Protein AF-A0A2G9XJ09-F1 (afdb_monomer_lite)

Radius of gyration: 32.29 Å; chains: 1; bounding box: 59×30×131 Å

pLDDT: mean 83.27, std 17.27, range [36.34, 98.88]

Foldseek 3Di:
DDDDDDDDDDDDDPPPPPPPWFFWWWAPWAWDDDQQKIKIWTATDTRDQKKAKKKWKQAPNDIDTPVLFDKDWQHGIHGGGGTGMIIGRQCVNPVVFGQGFMFMWMDIRNDTDDDDGRPPHRCRNVCSCLPLVNLLVVLVVCVVVVVLVVSLVSLVVSCVSDPPDLCVLVSLLSNLVSCVSVVVLVVSLVSLVCSCVVVVPHPCVLVSLLSNLVSCVSVVNPVVSLVSLVVSCVVVVPDPSVVVSCCVVPPD

Sequence (252 aa):
MGKGHIYLMTAVFLLTSATMLHAAEVKNVVATQVGNRGQFTYDLLGDEPEAEVEVTLTIQGREYKAVDLHLEGDVGKVRAGRGKVIWWNILQDFPRGLDAGVKWRVEAGGKEFKDAATGISPKDAIKGKTDKESVYAAAYETFKEGKYDKAQGEFQSFLNQFPNTEYSDNAQFWIGECYFLGKKYEKAILEYEKVVKNYPQGDKVSYALLKQGFSFLELGDKSSAKIILQQVIKDYPNTNQASIARVKLYGN

Structure (mmCIF, N/CA/C/O backbone):
data_AF-A0A2G9XJ09-F1
#
_entry.id   AF-A0A2G9XJ09-F1
#
loop_
_atom_site.group_PDB
_atom_site.id
_atom_site.type_symbol
_atom_site.label_atom_id
_atom_site.label_alt_id
_atom_site.label_comp_id
_atom_site.label_asym_id
_atom_site.label_entity_id
_atom_site.label_seq_id
_atom_site.pdbx_PDB_ins_code
_atom_site.Cartn_x
_atom_site.Cartn_y
_atom_site.Cartn_z
_atom_site.occupancy
_atom_site.B_iso_or_equiv
_atom_site.auth_seq_id
_atom_site.auth_comp_id
_atom_site.auth_asym_id
_atom_site.auth_atom_id
_atom_site.pdbx_PDB_model_num
ATOM 1 N N . MET A 1 1 ? 18.816 5.255 -106.037 1.00 42.34 1 MET A N 1
ATOM 2 C CA . MET A 1 1 ? 18.793 6.710 -105.751 1.00 42.34 1 MET A CA 1
ATOM 3 C C . MET A 1 1 ? 17.498 7.030 -105.028 1.00 42.34 1 MET A C 1
ATOM 5 O O . MET A 1 1 ? 16.467 6.504 -105.414 1.00 42.34 1 MET A O 1
ATOM 9 N N . GLY A 1 2 ? 17.603 7.728 -103.898 1.00 49.53 2 GLY A N 1
ATOM 10 C CA . GLY A 1 2 ? 16.649 7.644 -102.794 1.00 49.53 2 GLY A CA 1
ATOM 11 C C . GLY A 1 2 ? 15.375 8.478 -102.887 1.00 49.53 2 GLY A C 1
ATOM 12 O O . GLY A 1 2 ? 15.174 9.244 -103.824 1.00 49.53 2 GLY A O 1
ATOM 13 N N . LYS A 1 3 ? 14.570 8.336 -101.830 1.00 43.38 3 LYS A N 1
ATOM 14 C CA . LYS A 1 3 ? 14.018 9.419 -100.998 1.00 43.38 3 LYS A CA 1
ATOM 15 C C . LYS A 1 3 ? 13.246 8.782 -99.838 1.00 43.38 3 LYS A C 1
ATOM 17 O O . LYS A 1 3 ? 12.157 8.256 -100.024 1.00 43.38 3 LYS A O 1
ATOM 22 N N . GLY A 1 4 ? 13.849 8.800 -98.651 1.00 36.34 4 GLY A N 1
ATOM 23 C CA . GLY A 1 4 ? 13.141 8.552 -97.399 1.00 36.34 4 GLY A CA 1
ATOM 24 C C . GLY A 1 4 ? 12.415 9.827 -96.978 1.00 36.34 4 GLY A C 1
ATOM 25 O O . GLY A 1 4 ? 13.032 10.890 -96.911 1.00 36.34 4 GLY A O 1
ATOM 26 N N . HIS A 1 5 ? 11.114 9.733 -96.718 1.00 46.78 5 HIS A N 1
ATOM 27 C CA . HIS A 1 5 ? 10.373 10.768 -96.006 1.00 46.78 5 HIS A CA 1
ATOM 28 C C . HIS A 1 5 ? 10.425 10.469 -94.509 1.00 46.78 5 HIS A C 1
ATOM 30 O O . HIS A 1 5 ? 9.979 9.423 -94.045 1.00 46.78 5 HIS A O 1
ATOM 36 N N . ILE A 1 6 ? 11.035 11.400 -93.782 1.00 44.03 6 ILE A N 1
ATOM 37 C CA . ILE A 1 6 ? 11.206 11.396 -92.335 1.00 44.03 6 ILE A CA 1
ATOM 38 C C . ILE A 1 6 ? 9.877 11.837 -91.716 1.00 44.03 6 ILE A C 1
ATOM 40 O O . ILE A 1 6 ? 9.470 12.985 -91.884 1.00 44.03 6 ILE A O 1
ATOM 44 N N . TYR A 1 7 ? 9.205 10.934 -91.002 1.00 40.59 7 TYR A N 1
ATOM 45 C CA . TYR A 1 7 ? 8.150 11.300 -90.060 1.00 40.59 7 TYR A CA 1
ATOM 46 C C . TYR A 1 7 ? 8.811 11.732 -88.750 1.00 40.59 7 TYR A C 1
ATOM 48 O O . TYR A 1 7 ? 9.440 10.927 -88.065 1.00 40.59 7 TYR A O 1
ATOM 56 N N . LEU A 1 8 ? 8.685 13.013 -88.411 1.00 43.00 8 LEU A N 1
ATOM 57 C CA . LEU A 1 8 ? 9.094 13.545 -87.117 1.00 43.00 8 LEU A CA 1
ATOM 58 C C . LEU A 1 8 ? 7.975 13.244 -86.105 1.00 43.00 8 LEU A C 1
ATOM 60 O O . LEU A 1 8 ? 7.032 14.019 -85.971 1.00 43.00 8 LEU A O 1
ATOM 64 N N . MET A 1 9 ? 8.042 12.098 -85.422 1.00 39.94 9 MET A N 1
ATOM 65 C CA . MET A 1 9 ? 7.248 11.875 -84.210 1.00 39.94 9 MET A CA 1
ATOM 66 C C . MET A 1 9 ? 7.978 12.509 -83.028 1.00 39.94 9 MET A C 1
ATOM 68 O O . MET A 1 9 ? 9.006 12.013 -82.570 1.00 39.94 9 MET A O 1
ATOM 72 N N . THR A 1 10 ? 7.447 13.619 -82.531 1.00 47.56 10 THR A N 1
ATOM 73 C CA . THR A 1 10 ? 7.816 14.198 -81.240 1.00 47.56 10 THR A CA 1
ATOM 74 C C . THR A 1 10 ? 7.373 13.253 -80.123 1.00 47.56 10 THR A C 1
ATOM 76 O O . THR A 1 10 ? 6.203 13.202 -79.751 1.00 47.56 10 THR A O 1
ATOM 79 N N . ALA A 1 11 ? 8.316 12.481 -79.586 1.00 41.09 11 ALA A N 1
ATOM 80 C CA . ALA A 1 11 ? 8.116 11.713 -78.366 1.00 41.09 11 ALA A CA 1
ATOM 81 C C . ALA A 1 11 ? 8.132 12.667 -77.160 1.00 41.09 11 ALA A C 1
ATOM 83 O O . ALA A 1 11 ? 9.179 13.193 -76.781 1.00 41.09 11 ALA A O 1
ATOM 84 N N . VAL A 1 12 ? 6.965 12.904 -76.561 1.00 48.38 12 VAL A N 1
ATOM 85 C CA . VAL A 1 12 ? 6.853 13.555 -75.251 1.00 48.38 12 VAL A CA 1
ATOM 86 C C . VAL A 1 12 ? 7.259 12.526 -74.196 1.00 48.38 12 VAL A C 1
ATOM 88 O O . VAL A 1 12 ? 6.489 11.632 -73.856 1.00 48.38 12 VAL A O 1
ATOM 91 N N . PHE A 1 13 ? 8.490 12.628 -73.697 1.00 42.94 13 PHE A N 1
ATOM 92 C CA . PHE A 1 13 ? 8.936 11.880 -72.523 1.00 42.94 13 PHE A CA 1
ATOM 93 C C . PHE A 1 13 ? 8.347 12.533 -71.267 1.00 42.94 13 PHE A C 1
ATOM 95 O O . PHE A 1 13 ? 8.858 13.536 -70.772 1.00 42.94 13 PHE A O 1
ATOM 102 N N . LEU A 1 14 ? 7.265 11.961 -70.739 1.00 47.97 14 LEU A N 1
ATOM 103 C CA . LEU A 1 14 ? 6.847 12.193 -69.358 1.00 47.97 14 LEU A CA 1
ATOM 104 C C . LEU A 1 14 ? 7.850 11.477 -68.441 1.00 47.97 14 LEU A C 1
ATOM 106 O O . LEU A 1 14 ? 7.714 10.286 -68.171 1.00 47.97 14 LEU A O 1
ATOM 110 N N . LEU A 1 15 ? 8.882 12.194 -67.982 1.00 43.66 15 LEU A N 1
ATOM 111 C CA . LEU A 1 15 ? 9.676 11.757 -66.834 1.00 43.66 15 LEU A CA 1
ATOM 112 C C . LEU A 1 15 ? 8.797 11.863 -65.584 1.00 43.66 15 LEU A C 1
ATOM 114 O O . LEU A 1 15 ? 8.695 12.922 -64.969 1.00 43.66 15 LEU A O 1
ATOM 118 N N . THR A 1 16 ? 8.167 10.763 -65.184 1.00 48.75 16 THR A N 1
ATOM 119 C CA . THR A 1 16 ? 7.720 10.613 -63.800 1.00 48.75 16 THR A CA 1
ATOM 120 C C . THR A 1 16 ? 8.969 10.410 -62.951 1.00 48.75 16 THR A C 1
ATOM 122 O O . THR A 1 16 ? 9.540 9.319 -62.930 1.00 48.75 16 THR A O 1
ATOM 125 N N . SER A 1 17 ? 9.445 11.464 -62.291 1.00 49.62 17 SER A N 1
ATOM 126 C CA . SER A 1 17 ? 10.443 11.327 -61.234 1.00 49.62 17 SER A CA 1
ATOM 127 C C . SER A 1 17 ? 9.848 10.433 -60.148 1.00 49.62 17 SER A C 1
ATOM 129 O O . SER A 1 17 ? 8.916 10.846 -59.460 1.00 49.62 17 SER A O 1
ATOM 131 N N . ALA A 1 18 ? 10.344 9.204 -60.016 1.00 50.62 18 ALA A N 1
ATOM 132 C CA . ALA A 1 18 ? 10.052 8.384 -58.852 1.00 50.62 18 ALA A CA 1
ATOM 133 C C . ALA A 1 18 ? 10.654 9.105 -57.640 1.00 50.62 18 ALA A C 1
ATOM 135 O O . ALA A 1 18 ? 11.874 9.138 -57.475 1.00 50.62 18 ALA A O 1
ATOM 136 N N . THR A 1 19 ? 9.815 9.762 -56.843 1.00 56.78 19 THR A N 1
ATOM 137 C CA . THR A 1 19 ? 10.229 10.332 -55.563 1.00 56.78 19 THR A CA 1
ATOM 138 C C . THR A 1 19 ? 10.698 9.170 -54.699 1.00 56.78 19 THR A C 1
ATOM 140 O O . THR A 1 19 ? 9.912 8.287 -54.359 1.00 56.78 19 THR A O 1
ATOM 143 N N . MET A 1 20 ? 11.998 9.118 -54.412 1.00 57.97 20 MET A N 1
ATOM 144 C CA . MET A 1 20 ? 12.559 8.110 -53.522 1.00 57.97 20 MET A CA 1
ATOM 145 C C . MET A 1 20 ? 12.014 8.394 -52.117 1.00 57.97 20 MET A C 1
ATOM 147 O O . MET A 1 20 ? 12.259 9.467 -51.572 1.00 57.97 20 MET A O 1
ATOM 151 N N . LEU A 1 21 ? 11.212 7.473 -51.580 1.00 62.25 21 LEU A N 1
ATOM 152 C CA . LEU A 1 21 ? 10.651 7.573 -50.234 1.00 62.25 21 LEU A CA 1
ATOM 153 C C . LEU A 1 21 ? 11.784 7.307 -49.232 1.00 62.25 21 LEU A C 1
ATOM 155 O O . LEU A 1 21 ? 12.440 6.266 -49.320 1.00 62.25 21 LEU A O 1
ATOM 159 N N . HIS A 1 22 ? 12.062 8.237 -48.317 1.00 67.81 22 HIS A N 1
ATOM 160 C CA . HIS A 1 22 ? 13.078 8.006 -47.291 1.00 67.81 22 HIS A CA 1
ATOM 161 C C . HIS A 1 22 ? 12.512 7.106 -46.189 1.00 67.81 22 HIS A C 1
ATOM 163 O O . HIS A 1 22 ? 11.497 7.442 -45.572 1.00 67.81 22 HIS A O 1
ATOM 169 N N . ALA A 1 23 ? 13.200 5.992 -45.922 1.00 72.44 23 ALA A N 1
ATOM 170 C CA . ALA A 1 23 ? 12.889 5.100 -44.808 1.00 72.44 23 ALA A CA 1
ATOM 171 C C . ALA A 1 23 ? 12.889 5.867 -43.479 1.00 72.44 23 ALA A C 1
ATOM 173 O O . ALA A 1 23 ? 13.716 6.763 -43.274 1.00 72.44 23 ALA A O 1
ATOM 174 N N . ALA A 1 24 ? 11.962 5.519 -42.583 1.00 79.75 24 ALA A N 1
ATOM 175 C CA . ALA A 1 24 ? 11.869 6.191 -41.296 1.00 79.75 24 ALA A CA 1
ATOM 176 C C . ALA A 1 24 ? 13.087 5.894 -40.413 1.00 79.75 24 ALA A C 1
ATOM 178 O O . ALA A 1 24 ? 13.519 4.752 -40.272 1.00 79.75 24 ALA A O 1
ATOM 179 N N . GLU A 1 25 ? 13.621 6.945 -39.801 1.00 82.06 25 GLU A N 1
ATOM 180 C CA . GLU A 1 25 ? 14.805 6.909 -38.954 1.00 82.06 25 GLU A CA 1
ATOM 181 C C . GLU A 1 25 ? 14.448 7.271 -37.516 1.00 82.06 25 GLU A C 1
ATOM 183 O O . GLU A 1 25 ? 13.661 8.189 -37.263 1.00 82.06 25 GLU A O 1
ATOM 188 N N . VAL A 1 26 ? 15.101 6.603 -36.572 1.00 81.62 26 VAL A N 1
ATOM 189 C CA . VAL A 1 26 ? 15.010 6.922 -35.147 1.00 81.62 26 VAL A CA 1
ATOM 190 C C . VAL A 1 26 ? 15.929 8.103 -34.819 1.00 81.62 26 VAL A C 1
ATOM 192 O O . VAL A 1 26 ? 17.117 8.090 -35.148 1.00 81.62 26 VAL A O 1
ATOM 195 N N . LYS A 1 27 ? 15.388 9.133 -34.159 1.00 82.56 27 LYS A N 1
ATOM 196 C CA . LYS A 1 27 ? 16.106 10.341 -33.708 1.00 82.56 27 LYS A CA 1
ATOM 197 C C . LYS A 1 27 ? 15.695 10.738 -32.292 1.00 82.56 27 LYS A C 1
ATOM 199 O O . LYS A 1 27 ? 14.713 10.230 -31.763 1.00 82.56 27 LYS A O 1
ATOM 204 N N . ASN A 1 28 ? 16.444 11.669 -31.694 1.00 80.06 28 ASN A N 1
ATOM 205 C CA . ASN A 1 28 ? 16.137 12.287 -30.392 1.00 80.06 28 ASN A CA 1
ATOM 206 C C . ASN A 1 28 ? 15.838 11.265 -29.289 1.00 80.06 28 ASN A C 1
ATOM 208 O O . ASN A 1 28 ? 14.882 11.390 -28.528 1.00 80.06 28 ASN A O 1
ATOM 212 N N . VAL A 1 29 ? 16.666 10.230 -29.248 1.00 76.44 29 VAL A N 1
ATOM 213 C CA . VAL A 1 29 ? 16.517 9.125 -28.318 1.00 76.44 29 VAL A CA 1
ATOM 214 C C . VAL A 1 29 ? 16.899 9.568 -26.912 1.00 76.44 29 VAL A C 1
ATOM 216 O O . VAL A 1 29 ? 18.007 10.051 -26.679 1.00 76.44 29 VAL A O 1
ATOM 219 N N . VAL A 1 30 ? 15.993 9.345 -25.967 1.00 77.56 30 VAL A N 1
ATOM 220 C CA . VAL A 1 30 ? 16.232 9.544 -24.540 1.00 77.56 30 VAL A CA 1
ATOM 221 C C . VAL A 1 30 ? 15.741 8.314 -23.800 1.00 77.56 30 VAL A C 1
ATOM 223 O O . VAL A 1 30 ? 14.646 7.820 -24.050 1.00 77.56 30 VAL A O 1
ATOM 226 N N . ALA A 1 31 ? 16.548 7.830 -22.869 1.00 77.00 31 ALA A N 1
ATOM 227 C CA . ALA A 1 31 ? 16.157 6.775 -21.957 1.00 77.00 31 ALA A CA 1
ATOM 228 C C . ALA A 1 31 ? 16.215 7.320 -20.533 1.00 77.00 31 ALA A C 1
ATOM 230 O O . ALA A 1 31 ? 17.184 7.973 -20.147 1.00 77.00 31 ALA A O 1
ATOM 231 N N . THR A 1 32 ? 15.165 7.069 -19.768 1.00 74.50 32 THR A N 1
ATOM 232 C CA . THR A 1 32 ? 15.060 7.447 -18.364 1.00 74.50 32 THR A CA 1
ATOM 233 C C . THR A 1 32 ? 14.506 6.280 -17.574 1.00 74.50 32 THR A C 1
ATOM 235 O O . THR A 1 32 ? 13.947 5.322 -18.112 1.00 74.50 32 THR A O 1
ATOM 238 N N . GLN A 1 33 ? 14.668 6.350 -16.262 1.00 75.12 33 GLN A N 1
ATOM 239 C CA . GLN A 1 33 ? 14.010 5.423 -15.368 1.00 75.12 33 GLN A CA 1
ATOM 240 C C . GLN A 1 33 ? 12.889 6.142 -14.626 1.00 75.12 33 GLN A C 1
ATOM 242 O O . GLN A 1 33 ? 13.101 7.216 -14.064 1.00 75.12 33 GLN A O 1
ATOM 247 N N . VAL A 1 34 ? 11.706 5.532 -14.603 1.00 73.38 34 VAL A N 1
ATOM 248 C CA . VAL A 1 34 ? 10.534 6.033 -13.882 1.00 73.38 34 VAL A CA 1
ATOM 249 C C . VAL A 1 34 ? 10.070 4.934 -12.935 1.00 73.38 34 VAL A C 1
ATOM 251 O O . VAL A 1 34 ? 9.443 3.956 -13.344 1.00 73.38 34 VAL A O 1
ATOM 254 N N . GLY A 1 35 ? 10.429 5.063 -11.657 1.00 70.81 35 GLY A N 1
ATOM 255 C CA . GLY A 1 35 ? 10.178 4.024 -10.657 1.00 70.81 35 GLY A CA 1
ATOM 256 C C . GLY A 1 35 ? 10.823 2.693 -11.057 1.00 70.81 35 GLY A C 1
ATOM 257 O O . GLY A 1 35 ? 12.038 2.617 -11.238 1.00 70.81 35 GLY A O 1
ATOM 258 N N . ASN A 1 36 ? 10.000 1.652 -11.218 1.00 73.69 36 ASN A N 1
ATOM 259 C CA . ASN A 1 36 ? 10.421 0.307 -11.624 1.00 73.69 36 ASN A CA 1
ATOM 260 C C . ASN A 1 36 ? 10.407 0.061 -13.143 1.00 73.69 36 ASN A C 1
ATOM 262 O O . ASN A 1 36 ? 10.664 -1.066 -13.574 1.00 73.69 36 ASN A O 1
ATOM 266 N N . ARG A 1 37 ? 10.080 1.077 -13.948 1.00 80.62 37 ARG A N 1
ATOM 267 C CA . ARG A 1 37 ? 10.020 0.969 -15.404 1.00 80.62 37 ARG A CA 1
ATOM 268 C C . ARG A 1 37 ? 11.173 1.724 -16.053 1.00 80.62 37 ARG A C 1
ATOM 270 O O . ARG A 1 37 ? 11.532 2.825 -15.634 1.00 80.62 37 ARG A O 1
ATOM 277 N N . GLY A 1 38 ? 11.726 1.136 -17.107 1.00 84.75 38 GLY A N 1
ATOM 278 C CA . GLY A 1 38 ? 12.523 1.878 -18.077 1.00 84.75 38 GLY A CA 1
ATOM 279 C C . GLY A 1 38 ? 11.575 2.602 -19.024 1.00 84.75 38 GLY A C 1
ATOM 280 O O . GLY A 1 38 ? 10.623 1.993 -19.510 1.00 84.75 38 GLY A O 1
ATOM 281 N N . GLN A 1 39 ? 11.809 3.883 -19.269 1.00 86.69 39 GLN A N 1
ATOM 282 C CA . GLN A 1 39 ? 11.118 4.643 -20.299 1.00 86.69 39 GLN A CA 1
ATOM 283 C C . GLN A 1 39 ? 12.115 5.000 -21.388 1.00 86.69 39 GLN A C 1
ATOM 285 O O . GLN A 1 39 ? 13.203 5.503 -21.114 1.00 86.69 39 GLN A O 1
ATOM 290 N N . PHE A 1 40 ? 11.719 4.777 -22.627 1.00 85.50 40 PHE A N 1
ATOM 291 C CA . PHE A 1 40 ? 12.470 5.168 -23.801 1.00 85.50 40 PHE A CA 1
ATOM 292 C C . PHE A 1 40 ? 11.594 6.068 -24.658 1.00 85.50 40 PHE A C 1
ATOM 294 O O . PHE A 1 40 ? 10.475 5.691 -24.995 1.00 85.50 40 PHE A O 1
ATOM 301 N N . THR A 1 41 ? 12.087 7.250 -25.007 1.00 84.88 41 THR A N 1
ATOM 302 C CA . THR A 1 41 ? 11.399 8.177 -25.901 1.00 84.88 41 THR A CA 1
ATOM 303 C C . THR A 1 41 ? 12.228 8.444 -27.139 1.00 84.88 41 THR A C 1
ATOM 305 O O . THR A 1 41 ? 13.441 8.621 -27.032 1.00 84.88 41 THR A O 1
ATOM 308 N N . TYR A 1 42 ? 11.581 8.509 -28.296 1.00 86.38 42 TYR A N 1
ATOM 309 C CA . TYR A 1 42 ? 12.250 8.762 -29.567 1.00 86.38 42 TYR A CA 1
ATOM 310 C C . TYR A 1 42 ? 11.324 9.437 -30.577 1.00 86.38 42 TYR A C 1
ATOM 312 O O . TYR A 1 42 ? 10.101 9.430 -30.445 1.00 86.38 42 TYR A O 1
ATOM 320 N N . ASP A 1 43 ? 11.919 9.995 -31.620 1.00 87.00 43 ASP A N 1
ATOM 321 C CA . ASP A 1 43 ? 11.220 10.453 -32.809 1.00 87.00 43 ASP A CA 1
ATOM 322 C C . ASP A 1 43 ? 11.444 9.454 -33.944 1.00 87.00 43 ASP A C 1
ATOM 324 O O . ASP A 1 43 ? 12.575 9.033 -34.181 1.00 87.00 43 ASP A O 1
ATOM 328 N N . LEU A 1 44 ? 10.380 9.104 -34.667 1.00 88.94 44 LEU A N 1
ATOM 329 C CA . LEU A 1 44 ? 10.434 8.262 -35.860 1.00 88.94 44 LEU A CA 1
ATOM 330 C C . LEU A 1 44 ? 10.135 9.125 -37.086 1.00 88.94 44 LEU A C 1
ATOM 332 O O . LEU A 1 44 ? 8.982 9.492 -37.318 1.00 88.94 44 LEU A O 1
ATOM 336 N N . LEU A 1 45 ? 11.165 9.508 -37.836 1.00 85.56 45 LEU A N 1
ATOM 337 C CA . LEU A 1 45 ? 11.064 10.519 -38.891 1.00 85.56 45 LEU A CA 1
ATOM 338 C C . LEU A 1 45 ? 11.442 9.938 -40.252 1.00 85.56 45 LEU A C 1
ATOM 340 O O . LEU A 1 45 ? 12.555 9.459 -40.430 1.00 85.56 45 LEU A O 1
ATOM 344 N N . GLY A 1 46 ? 10.542 10.042 -41.222 1.00 84.31 46 GLY A N 1
ATOM 345 C CA . GLY A 1 46 ? 10.755 9.660 -42.616 1.00 84.31 46 GLY A CA 1
ATOM 346 C C . GLY A 1 46 ? 9.489 9.883 -43.431 1.00 84.31 46 GLY A C 1
ATOM 347 O O . GLY A 1 46 ? 8.487 10.365 -42.899 1.00 84.31 46 GLY A O 1
ATOM 348 N N . ASP A 1 47 ? 9.549 9.530 -44.711 1.00 82.00 47 ASP A N 1
ATOM 349 C CA . ASP A 1 47 ? 8.409 9.661 -45.622 1.00 82.00 47 ASP A CA 1
ATOM 350 C C . ASP A 1 47 ? 7.485 8.427 -45.555 1.00 82.00 47 ASP A C 1
ATOM 352 O O . ASP A 1 47 ? 6.329 8.473 -45.981 1.00 82.00 47 ASP A O 1
ATOM 356 N N . GLU A 1 48 ? 7.981 7.317 -44.999 1.00 82.94 48 GLU A N 1
ATOM 357 C CA . GLU A 1 48 ? 7.193 6.114 -44.743 1.00 82.94 48 GLU A CA 1
ATOM 358 C C . GLU A 1 48 ? 6.198 6.320 -43.588 1.00 82.94 48 GLU A C 1
ATOM 360 O O . GLU A 1 48 ? 6.572 6.813 -42.521 1.00 82.94 48 GLU A O 1
ATOM 365 N N . PRO A 1 49 ? 4.923 5.917 -43.753 1.00 83.56 49 PRO A N 1
ATOM 366 C CA . PRO A 1 49 ? 3.899 6.133 -42.733 1.00 83.56 49 PRO A CA 1
ATOM 367 C C . PRO A 1 49 ? 4.094 5.251 -41.495 1.00 83.56 49 PRO A C 1
ATOM 369 O O . PRO A 1 49 ? 3.656 5.624 -40.406 1.00 83.56 49 PRO A O 1
ATOM 372 N N . GLU A 1 50 ? 4.724 4.087 -41.655 1.00 87.56 50 GLU A N 1
ATOM 373 C CA . GLU A 1 50 ? 4.991 3.099 -40.611 1.00 87.56 50 GLU A CA 1
ATOM 374 C C . GLU A 1 50 ? 6.364 2.466 -40.848 1.00 87.56 50 GLU A C 1
ATOM 376 O O . GLU A 1 50 ? 6.736 2.237 -41.996 1.00 87.56 50 GLU A O 1
ATOM 381 N N . ALA A 1 51 ? 7.080 2.147 -39.772 1.00 88.69 51 ALA A N 1
ATOM 382 C CA . ALA A 1 51 ? 8.323 1.387 -39.818 1.00 88.69 51 ALA A CA 1
ATOM 383 C C . ALA A 1 51 ? 8.372 0.363 -38.683 1.00 88.69 51 ALA A C 1
ATOM 385 O O . ALA A 1 51 ? 7.741 0.543 -37.639 1.00 88.69 51 ALA A O 1
ATOM 386 N N . GLU A 1 52 ? 9.122 -0.714 -38.903 1.00 89.50 52 GLU A N 1
ATOM 387 C CA . GLU A 1 52 ? 9.426 -1.685 -37.856 1.00 89.50 52 GLU A CA 1
ATOM 388 C C . GLU A 1 52 ? 10.498 -1.098 -36.932 1.00 89.50 52 GLU A C 1
ATOM 390 O O . GLU A 1 52 ? 11.551 -0.667 -37.402 1.00 89.50 52 GLU A O 1
ATOM 395 N N . VAL A 1 53 ? 10.206 -1.055 -35.636 1.00 89.00 53 VAL A N 1
ATOM 396 C CA . VAL A 1 53 ? 11.064 -0.535 -34.575 1.00 89.00 53 VAL A CA 1
ATOM 397 C C . VAL A 1 53 ? 11.523 -1.699 -33.715 1.00 89.00 53 VAL A C 1
ATOM 399 O O . VAL A 1 53 ? 10.757 -2.254 -32.923 1.00 89.00 53 VAL A O 1
ATOM 402 N N . GLU A 1 54 ? 12.796 -2.047 -33.847 1.00 87.00 54 GLU A N 1
ATOM 403 C CA . GLU A 1 54 ? 13.425 -3.105 -33.068 1.00 87.00 54 GLU A CA 1
ATOM 404 C C . GLU A 1 54 ? 14.225 -2.517 -31.909 1.00 87.00 54 GLU A C 1
ATOM 406 O O . GLU A 1 54 ? 14.973 -1.552 -32.068 1.00 87.00 54 GLU A O 1
ATOM 411 N N . VAL A 1 55 ? 14.091 -3.128 -30.731 1.00 87.38 55 VAL A N 1
ATOM 412 C CA . VAL A 1 55 ? 14.847 -2.759 -29.530 1.00 87.38 55 VAL A CA 1
ATOM 413 C C . VAL A 1 55 ? 15.755 -3.914 -29.139 1.00 87.38 55 VAL A C 1
ATOM 415 O O . VAL A 1 55 ? 15.307 -5.055 -29.010 1.00 87.38 55 VAL A O 1
ATOM 418 N N . THR A 1 56 ? 17.029 -3.606 -28.907 1.00 87.25 56 THR A N 1
ATOM 419 C CA . THR A 1 56 ? 18.003 -4.529 -28.321 1.00 87.25 56 THR A CA 1
ATOM 420 C C . THR A 1 56 ? 18.641 -3.897 -27.090 1.00 87.25 56 THR A C 1
ATOM 422 O O . THR A 1 56 ? 19.164 -2.781 -27.144 1.00 87.25 56 THR A O 1
ATOM 425 N N . LEU A 1 57 ? 18.629 -4.624 -25.975 1.00 86.50 57 LEU A N 1
ATOM 426 C CA . LEU A 1 57 ? 19.332 -4.249 -24.750 1.00 86.50 57 LEU A CA 1
ATOM 427 C C . LEU A 1 57 ? 20.627 -5.034 -24.635 1.00 86.50 57 LEU A C 1
ATOM 429 O O . LEU A 1 57 ? 20.633 -6.248 -24.815 1.00 86.50 57 LEU A O 1
ATOM 433 N N . THR A 1 58 ? 21.714 -4.370 -24.254 1.00 85.00 58 THR A N 1
ATOM 434 C CA . THR A 1 58 ? 22.942 -5.044 -23.829 1.00 85.00 58 THR A CA 1
ATOM 435 C C . THR A 1 58 ? 23.148 -4.834 -22.335 1.00 85.00 58 THR A C 1
ATOM 437 O O . THR A 1 58 ? 23.352 -3.709 -21.871 1.00 85.00 58 THR A O 1
ATOM 440 N N . ILE A 1 59 ? 23.131 -5.934 -21.583 1.00 82.56 59 ILE A N 1
ATOM 441 C CA . ILE A 1 59 ? 23.249 -5.968 -20.122 1.00 82.56 59 ILE A CA 1
ATOM 442 C C . ILE A 1 59 ? 24.380 -6.933 -19.774 1.00 82.56 59 ILE A C 1
ATOM 444 O O . ILE A 1 59 ? 24.328 -8.103 -20.144 1.00 82.56 59 ILE A O 1
ATOM 448 N N . GLN A 1 60 ? 25.421 -6.448 -19.088 1.00 80.81 60 GLN A N 1
ATOM 449 C CA . GLN A 1 60 ? 26.614 -7.250 -18.747 1.00 80.81 60 GLN A CA 1
ATOM 450 C C . GLN A 1 60 ? 27.251 -7.963 -19.962 1.00 80.81 60 GLN A C 1
ATOM 452 O O . GLN A 1 60 ? 27.809 -9.047 -19.841 1.00 80.81 60 GLN A O 1
ATOM 457 N N . GLY A 1 61 ? 27.149 -7.363 -21.152 1.00 81.38 61 GLY A N 1
ATOM 458 C CA . GLY A 1 61 ? 27.663 -7.943 -22.397 1.00 81.38 61 GLY A CA 1
ATOM 459 C C . GLY A 1 61 ? 26.750 -8.979 -23.062 1.00 81.38 61 GLY A C 1
ATOM 460 O O . GLY A 1 61 ? 27.075 -9.430 -24.155 1.00 81.38 61 GLY A O 1
ATOM 461 N N . ARG A 1 62 ? 25.603 -9.328 -22.463 1.00 86.62 62 ARG A N 1
ATOM 462 C CA . ARG A 1 62 ? 24.570 -10.159 -23.096 1.00 86.62 62 ARG A CA 1
ATOM 463 C C . ARG A 1 62 ? 23.534 -9.288 -23.798 1.00 86.62 62 ARG A C 1
ATOM 465 O O . ARG A 1 62 ? 23.075 -8.303 -23.222 1.00 86.62 62 ARG A O 1
ATOM 472 N N . GLU A 1 63 ? 23.166 -9.670 -25.016 1.00 90.06 63 GLU A N 1
ATOM 473 C CA . GLU A 1 63 ? 22.105 -9.022 -25.788 1.00 90.06 63 GLU A CA 1
ATOM 474 C C . GLU A 1 63 ? 20.738 -9.669 -25.514 1.00 90.06 63 GLU A C 1
ATOM 476 O O . GLU A 1 63 ? 20.634 -10.891 -25.392 1.00 90.06 63 GLU A O 1
ATOM 481 N N . TYR A 1 64 ? 19.708 -8.830 -25.415 1.00 90.12 64 TYR A N 1
ATOM 482 C CA . TYR A 1 64 ? 18.301 -9.193 -25.247 1.00 90.12 64 TYR A CA 1
ATOM 483 C C . TYR A 1 64 ? 17.494 -8.456 -26.309 1.00 90.12 64 TYR A C 1
ATOM 485 O O . TYR A 1 64 ? 17.576 -7.227 -26.391 1.00 90.12 64 TYR A O 1
ATOM 493 N N . LYS A 1 65 ? 16.737 -9.187 -27.126 1.00 90.06 65 LYS A N 1
ATOM 494 C CA . LYS A 1 65 ? 15.878 -8.585 -28.151 1.00 90.06 65 LYS A CA 1
ATOM 495 C C . LYS A 1 65 ? 14.526 -8.214 -27.556 1.00 90.06 65 LYS A C 1
ATOM 497 O O . LYS A 1 65 ? 14.148 -8.724 -26.507 1.00 90.06 65 LYS A O 1
ATOM 502 N N . ALA A 1 66 ? 13.762 -7.382 -28.258 1.00 86.81 66 ALA A N 1
ATOM 503 C CA . ALA A 1 66 ? 12.412 -6.990 -27.850 1.00 86.81 66 ALA A CA 1
ATOM 504 C C . ALA A 1 66 ? 11.506 -8.188 -27.504 1.00 86.81 66 ALA A C 1
ATOM 506 O O . ALA A 1 66 ? 10.742 -8.117 -26.554 1.00 86.81 66 ALA A O 1
ATOM 507 N N . VAL A 1 67 ? 11.636 -9.302 -28.232 1.00 85.50 67 VAL A N 1
ATOM 508 C CA . VAL A 1 67 ? 10.868 -10.538 -27.991 1.00 85.50 67 VAL A CA 1
ATOM 509 C C . VAL A 1 67 ? 11.235 -11.262 -26.692 1.00 85.50 67 VAL A C 1
ATOM 511 O O . VAL A 1 67 ? 10.444 -12.058 -26.197 1.00 85.50 67 VAL A O 1
ATOM 514 N N . ASP A 1 68 ? 12.421 -10.995 -26.146 1.00 88.38 68 ASP A N 1
ATOM 515 C CA . ASP A 1 68 ? 12.912 -11.585 -24.898 1.00 88.38 68 ASP A CA 1
ATOM 516 C C . ASP A 1 68 ? 12.544 -10.731 -23.673 1.00 88.38 68 ASP A C 1
ATOM 518 O O . ASP A 1 68 ? 12.954 -11.049 -22.556 1.00 88.38 68 ASP A O 1
ATOM 522 N N . LEU A 1 69 ? 11.839 -9.615 -23.885 1.00 89.38 69 LEU A N 1
ATOM 523 C CA . LEU A 1 69 ? 11.606 -8.567 -22.900 1.00 89.38 69 LEU A CA 1
ATOM 524 C C . LEU A 1 69 ? 10.123 -8.207 -22.822 1.00 89.38 69 LEU A C 1
ATOM 526 O O . LEU A 1 69 ? 9.387 -8.250 -23.807 1.00 89.38 69 LEU A O 1
ATOM 530 N N . HIS A 1 70 ? 9.690 -7.755 -21.652 1.00 92.44 70 HIS A N 1
ATOM 531 C CA . HIS A 1 70 ? 8.352 -7.213 -21.450 1.00 92.44 70 HIS A CA 1
ATOM 532 C C . HIS A 1 70 ? 8.342 -5.715 -21.776 1.00 92.44 70 HIS A C 1
ATOM 534 O O . HIS A 1 70 ? 8.398 -4.857 -20.885 1.00 92.44 70 HIS A O 1
ATOM 540 N N . LEU A 1 71 ? 8.314 -5.420 -23.080 1.00 91.75 71 LEU A N 1
ATOM 541 C CA . LEU A 1 71 ? 8.172 -4.073 -23.632 1.00 91.75 71 LEU A CA 1
ATOM 542 C C . LEU A 1 71 ? 6.706 -3.762 -23.969 1.00 91.75 71 LEU A C 1
ATOM 544 O O . LEU A 1 71 ? 5.976 -4.607 -24.480 1.00 91.75 71 LEU A O 1
ATOM 548 N N . GLU A 1 72 ? 6.290 -2.525 -23.717 1.00 91.69 72 GLU A N 1
ATOM 549 C CA . GLU A 1 72 ? 4.964 -1.982 -24.025 1.00 91.69 72 GLU A CA 1
ATOM 550 C C . GLU A 1 72 ? 5.111 -0.664 -24.808 1.00 91.69 72 GLU A C 1
ATOM 552 O O . GLU A 1 72 ? 6.078 0.074 -24.612 1.00 91.69 72 GLU A O 1
ATOM 557 N N . GLY A 1 73 ? 4.129 -0.320 -25.645 1.00 92.94 73 GLY A N 1
ATOM 558 C CA . GLY A 1 73 ? 4.076 0.969 -26.347 1.00 92.94 73 GLY A CA 1
ATOM 559 C C . GLY A 1 73 ? 4.539 0.904 -27.802 1.00 92.94 73 GLY A C 1
ATOM 560 O O . GLY A 1 73 ? 4.198 -0.030 -28.524 1.00 92.94 73 GLY A O 1
ATOM 561 N N . ASP A 1 74 ? 5.270 1.928 -28.241 1.00 93.38 74 ASP A N 1
ATOM 562 C CA . ASP A 1 74 ? 5.685 2.133 -29.632 1.00 93.38 74 ASP A CA 1
ATOM 563 C C . ASP A 1 74 ? 6.892 1.247 -30.014 1.00 93.38 74 ASP A C 1
ATOM 565 O O . ASP A 1 74 ? 7.985 1.755 -30.277 1.00 93.38 74 ASP A O 1
ATOM 569 N N . VAL A 1 75 ? 6.701 -0.076 -30.037 1.00 90.69 75 VAL A N 1
ATOM 570 C CA . VAL A 1 75 ? 7.685 -1.100 -30.443 1.00 90.69 75 VAL A CA 1
ATOM 571 C C . VAL A 1 75 ? 7.096 -2.028 -31.516 1.00 90.69 75 VAL A C 1
ATOM 573 O O . VAL A 1 75 ? 5.884 -2.246 -31.551 1.00 90.69 75 VAL A O 1
ATOM 576 N N . GLY A 1 76 ? 7.933 -2.577 -32.400 1.00 89.75 76 GLY A N 1
ATOM 577 C CA . GLY A 1 76 ? 7.488 -3.333 -33.573 1.00 89.75 76 GLY A CA 1
ATOM 578 C C . GLY A 1 76 ? 6.961 -2.392 -34.655 1.00 89.75 76 GLY A C 1
ATOM 579 O O . GLY A 1 76 ? 7.583 -1.374 -34.945 1.00 89.75 76 GLY A O 1
ATOM 580 N N . LYS A 1 77 ? 5.800 -2.674 -35.243 1.00 91.69 77 LYS A N 1
ATOM 581 C CA . LYS A 1 77 ? 5.244 -1.826 -36.304 1.00 91.69 77 LYS A CA 1
ATOM 582 C C . LYS A 1 77 ? 4.669 -0.510 -35.759 1.00 91.69 77 LYS A C 1
ATOM 584 O O . LYS A 1 77 ? 3.573 -0.489 -35.197 1.00 91.69 77 LYS A O 1
ATOM 589 N N . VAL A 1 78 ? 5.372 0.602 -35.975 1.00 92.06 78 VAL A N 1
ATOM 590 C CA . VAL A 1 78 ? 5.048 1.921 -35.401 1.00 92.06 78 VAL A CA 1
ATOM 591 C C . VAL A 1 78 ? 4.838 2.965 -36.491 1.00 92.06 78 VAL A C 1
ATOM 593 O O . VAL A 1 78 ? 5.595 3.049 -37.454 1.00 92.06 78 VAL A O 1
ATOM 596 N N . ARG A 1 79 ? 3.826 3.822 -36.319 1.00 91.56 79 ARG A N 1
ATOM 597 C CA . ARG A 1 79 ? 3.591 4.972 -37.207 1.00 91.56 79 ARG A CA 1
ATOM 598 C C . ARG A 1 79 ? 4.653 6.044 -37.042 1.00 91.56 79 ARG A C 1
ATOM 600 O O . ARG A 1 79 ? 4.943 6.423 -35.909 1.00 91.56 79 ARG A O 1
ATOM 607 N N . ALA A 1 80 ? 5.135 6.616 -38.140 1.00 89.69 80 ALA A N 1
ATOM 608 C CA . ALA A 1 80 ? 6.037 7.761 -38.100 1.00 89.69 80 ALA A CA 1
ATOM 609 C C . ALA A 1 80 ? 5.435 8.929 -37.293 1.00 89.69 80 ALA A C 1
ATOM 611 O O . ALA A 1 80 ? 4.218 9.127 -37.222 1.00 89.69 80 ALA A O 1
ATOM 612 N N . GLY A 1 81 ? 6.294 9.680 -36.612 1.00 88.94 81 GLY A N 1
ATOM 613 C CA . GLY A 1 81 ? 5.923 10.796 -35.752 1.00 88.94 81 GLY A CA 1
ATOM 614 C C . GLY A 1 81 ? 6.899 11.001 -34.597 1.00 88.94 81 GLY A C 1
ATOM 615 O O . GLY A 1 81 ? 7.727 10.147 -34.292 1.00 88.94 81 GLY A O 1
ATOM 616 N N . ARG A 1 82 ? 6.773 12.150 -33.934 1.00 90.38 82 ARG A N 1
ATOM 617 C CA . ARG A 1 82 ? 7.601 12.529 -32.783 1.00 90.38 82 ARG A CA 1
ATOM 618 C C . ARG A 1 82 ? 7.038 12.010 -31.461 1.00 90.38 82 ARG A C 1
ATOM 620 O O . ARG A 1 82 ? 5.831 11.786 -31.366 1.00 90.38 82 ARG A O 1
ATOM 627 N N . GLY A 1 83 ? 7.896 11.895 -30.450 1.00 87.75 83 GLY A N 1
ATOM 628 C CA . GLY A 1 83 ? 7.504 11.611 -29.065 1.00 87.75 83 GLY A CA 1
ATOM 629 C C . GLY A 1 83 ? 6.962 10.202 -28.836 1.00 87.75 83 GLY A C 1
ATOM 630 O O . GLY A 1 83 ? 6.084 10.017 -27.998 1.00 87.75 83 GLY A O 1
ATOM 631 N N . LYS A 1 84 ? 7.456 9.225 -29.594 1.00 92.31 84 LYS A N 1
ATOM 632 C CA . LYS A 1 84 ? 7.165 7.804 -29.396 1.00 92.31 84 LYS A CA 1
ATOM 633 C C . LYS A 1 84 ? 7.714 7.341 -28.062 1.00 92.31 84 LYS A C 1
ATOM 635 O O . LYS A 1 84 ? 8.762 7.829 -27.639 1.00 92.31 84 LYS A O 1
ATOM 640 N N . VAL A 1 85 ? 7.020 6.415 -27.409 1.00 91.25 85 VAL A N 1
ATOM 641 C CA . VAL A 1 85 ? 7.371 5.940 -26.070 1.00 91.25 85 VAL A CA 1
ATOM 642 C C . VAL A 1 85 ? 7.331 4.421 -26.000 1.00 91.25 85 VAL A C 1
ATOM 644 O O . VAL A 1 85 ? 6.319 3.798 -26.315 1.00 91.25 85 VAL A O 1
ATOM 647 N N . ILE A 1 86 ? 8.416 3.833 -25.506 1.00 90.81 86 ILE A N 1
ATOM 648 C CA . ILE A 1 86 ? 8.501 2.419 -25.144 1.00 90.81 86 ILE A CA 1
ATOM 649 C C . ILE A 1 86 ? 8.695 2.337 -23.635 1.00 90.81 86 ILE A C 1
ATOM 651 O O . ILE A 1 86 ? 9.571 2.990 -23.064 1.00 90.81 86 ILE A O 1
ATOM 655 N N . TRP A 1 87 ? 7.871 1.524 -22.990 1.00 89.81 87 TRP A N 1
ATOM 656 C CA . TRP A 1 87 ? 7.971 1.201 -21.577 1.00 89.81 87 TRP A CA 1
ATOM 657 C C . TRP A 1 87 ? 8.533 -0.201 -21.410 1.00 89.81 87 TRP A C 1
ATOM 659 O O . TRP A 1 87 ? 8.121 -1.124 -22.100 1.00 89.81 87 TRP A O 1
ATOM 669 N N . TRP A 1 88 ? 9.445 -0.373 -20.461 1.00 89.88 88 TRP A N 1
ATOM 670 C CA . TRP A 1 88 ? 10.033 -1.661 -20.127 1.00 89.88 88 TRP A CA 1
ATOM 671 C C . TRP A 1 88 ? 9.768 -2.025 -18.671 1.00 89.88 88 TRP A C 1
ATOM 673 O O . TRP A 1 88 ? 10.123 -1.269 -17.760 1.00 89.88 88 TRP A O 1
ATOM 683 N N . ASN A 1 89 ? 9.188 -3.203 -18.438 1.00 87.38 89 ASN A N 1
ATOM 684 C CA . ASN A 1 89 ? 9.013 -3.743 -17.095 1.00 87.38 89 ASN A CA 1
ATOM 685 C C . ASN A 1 89 ? 10.284 -4.457 -16.597 1.00 87.38 89 ASN A C 1
ATOM 687 O O . ASN A 1 89 ? 10.390 -5.684 -16.634 1.00 87.38 89 ASN A O 1
ATOM 691 N N . ILE A 1 90 ? 11.233 -3.674 -16.072 1.00 84.88 90 ILE A N 1
ATOM 692 C CA . ILE A 1 90 ? 12.558 -4.148 -15.633 1.00 84.88 90 ILE A CA 1
ATOM 693 C C . ILE A 1 90 ? 12.454 -5.337 -14.675 1.00 84.88 90 ILE A C 1
ATOM 695 O O . ILE A 1 90 ? 13.199 -6.300 -14.799 1.00 84.88 90 ILE A O 1
ATOM 699 N N . LEU A 1 91 ? 11.539 -5.284 -13.706 1.00 77.56 91 LEU A N 1
ATOM 700 C CA . LEU A 1 91 ? 11.457 -6.290 -12.644 1.00 77.56 91 LEU A CA 1
ATOM 701 C C . LEU A 1 91 ? 10.788 -7.592 -13.076 1.00 77.56 91 LEU A C 1
ATOM 703 O O . LEU A 1 91 ? 10.916 -8.593 -12.372 1.00 77.56 91 LEU A O 1
ATOM 707 N N . GLN A 1 92 ? 10.053 -7.579 -14.183 1.00 82.19 92 GLN A N 1
ATOM 708 C CA . GLN A 1 92 ? 9.469 -8.793 -14.734 1.00 82.19 92 GLN A CA 1
ATOM 709 C C . GLN A 1 92 ? 10.533 -9.617 -15.462 1.00 82.19 92 GLN A C 1
ATOM 711 O O . GLN A 1 92 ? 10.604 -10.826 -15.260 1.00 82.19 92 GLN A O 1
ATOM 716 N N . ASP A 1 93 ? 11.408 -8.950 -16.216 1.00 83.69 93 ASP A N 1
ATOM 717 C CA . ASP A 1 93 ? 12.529 -9.591 -16.915 1.00 83.69 93 ASP A CA 1
ATOM 718 C C . ASP A 1 93 ? 13.722 -9.866 -15.993 1.00 83.69 93 ASP A C 1
ATOM 720 O O . ASP A 1 93 ? 14.386 -10.897 -16.091 1.00 83.69 93 ASP A O 1
ATOM 724 N N . PHE A 1 94 ? 13.971 -8.960 -15.046 1.00 83.25 94 PHE A N 1
ATOM 725 C CA . PHE A 1 94 ? 15.082 -9.017 -14.100 1.00 83.25 94 PHE A CA 1
ATOM 726 C C . PHE A 1 94 ? 14.565 -8.858 -12.661 1.00 83.25 94 PHE A C 1
ATOM 728 O O . PHE A 1 94 ? 14.706 -7.795 -12.051 1.00 83.25 94 PHE A O 1
ATOM 735 N N . PRO A 1 95 ? 13.998 -9.922 -12.054 1.00 71.38 95 PRO A N 1
ATOM 736 C CA . PRO A 1 95 ? 13.381 -9.852 -10.723 1.00 71.38 95 PRO A CA 1
ATOM 737 C C . PRO A 1 95 ? 14.332 -9.465 -9.589 1.00 71.38 95 PRO A C 1
ATOM 739 O O . PRO A 1 95 ? 13.891 -8.948 -8.561 1.00 71.38 95 PRO A O 1
ATOM 742 N N . ARG A 1 96 ? 15.635 -9.711 -9.773 1.00 69.56 96 ARG A N 1
ATOM 743 C CA . ARG A 1 96 ? 16.703 -9.318 -8.839 1.00 69.56 96 ARG A CA 1
ATOM 744 C C . ARG A 1 96 ? 17.201 -7.887 -9.067 1.00 69.56 96 ARG A C 1
ATOM 746 O O . ARG A 1 96 ? 18.087 -7.440 -8.352 1.00 69.56 96 ARG A O 1
ATOM 753 N N . GLY A 1 97 ? 16.625 -7.183 -10.038 1.00 65.81 97 GLY A N 1
ATOM 754 C CA . GLY A 1 97 ? 17.169 -5.951 -10.579 1.00 65.81 97 GLY A CA 1
ATOM 755 C C . GLY A 1 97 ? 18.381 -6.211 -11.470 1.00 65.81 97 GLY A C 1
ATOM 756 O O . GLY A 1 97 ? 18.713 -7.346 -11.816 1.00 65.81 97 GLY A O 1
ATOM 757 N N . LEU A 1 98 ? 19.016 -5.126 -11.879 1.00 67.31 98 LEU A N 1
ATOM 758 C CA . LEU A 1 98 ? 20.215 -5.118 -12.711 1.00 67.31 98 LEU A CA 1
ATOM 759 C C . LEU A 1 98 ? 21.372 -4.634 -11.817 1.00 67.31 98 LEU A C 1
ATOM 761 O O . LEU A 1 98 ? 21.119 -3.970 -10.834 1.00 67.31 98 LEU A O 1
ATOM 765 N N . ASP A 1 99 ? 22.635 -4.936 -12.096 1.00 57.09 99 ASP A N 1
ATOM 766 C CA . ASP A 1 99 ? 23.774 -4.361 -11.331 1.00 57.09 99 ASP A CA 1
ATOM 767 C C . ASP A 1 99 ? 24.792 -3.687 -12.261 1.00 57.09 99 ASP A C 1
ATOM 769 O O . ASP A 1 99 ? 25.904 -3.328 -11.879 1.00 57.09 99 ASP A O 1
ATOM 773 N N . ALA A 1 100 ? 24.408 -3.528 -13.525 1.00 62.97 100 ALA A N 1
ATOM 774 C CA . ALA A 1 100 ? 25.242 -3.012 -14.591 1.00 62.97 100 ALA A CA 1
ATOM 775 C C . ALA A 1 100 ? 24.491 -1.939 -15.376 1.00 62.97 100 ALA A C 1
ATOM 777 O O . ALA A 1 100 ? 23.262 -1.950 -15.444 1.00 62.97 100 ALA A O 1
ATOM 778 N N . GLY A 1 101 ? 25.246 -1.035 -15.999 1.00 67.88 101 GLY A N 1
ATOM 779 C CA . GLY A 1 101 ? 24.678 -0.070 -16.930 1.00 67.88 101 GLY A CA 1
ATOM 780 C C . GLY A 1 101 ? 24.009 -0.784 -18.104 1.00 67.88 101 GLY A C 1
ATOM 781 O O . GLY A 1 101 ? 24.575 -1.720 -18.675 1.00 67.88 101 GLY A O 1
ATOM 782 N N . VAL A 1 102 ? 22.809 -0.333 -18.461 1.00 75.12 102 VAL A N 1
ATOM 783 C CA . VAL A 1 102 ? 22.067 -0.847 -19.615 1.00 75.12 102 VAL A CA 1
ATOM 784 C C . VAL A 1 102 ? 22.424 -0.018 -20.842 1.00 75.12 102 VAL A C 1
ATOM 786 O O . VAL A 1 102 ? 22.274 1.210 -20.844 1.00 75.12 102 VAL A O 1
ATOM 789 N N . LYS A 1 103 ? 22.881 -0.684 -21.905 1.00 77.56 103 LYS A N 1
ATOM 790 C CA . LYS A 1 103 ? 23.001 -0.067 -23.230 1.00 77.56 103 LYS A CA 1
ATOM 791 C C . LYS A 1 103 ? 21.772 -0.417 -24.048 1.00 77.56 103 LYS A C 1
ATOM 793 O O . LYS A 1 103 ? 21.332 -1.562 -24.034 1.00 77.56 103 LYS A O 1
ATOM 798 N N . TRP A 1 104 ? 21.248 0.573 -24.750 1.00 76.81 104 TRP A N 1
ATOM 799 C CA . TRP A 1 104 ? 20.069 0.433 -25.588 1.00 76.81 104 TRP A CA 1
ATOM 800 C C . TRP A 1 104 ? 20.477 0.663 -27.027 1.00 76.81 104 TRP A C 1
ATOM 802 O O . TRP A 1 104 ? 21.296 1.537 -27.317 1.00 76.81 104 TRP A O 1
ATOM 812 N N . ARG A 1 105 ? 19.888 -0.125 -27.910 1.00 79.19 105 ARG A N 1
ATOM 813 C CA . ARG A 1 105 ? 19.972 0.039 -29.348 1.00 79.19 105 ARG A CA 1
ATOM 814 C C . ARG A 1 105 ? 18.555 -0.014 -29.882 1.00 79.19 105 ARG A C 1
ATOM 816 O O . ARG A 1 105 ? 17.824 -0.950 -29.559 1.00 79.19 105 ARG A O 1
ATOM 823 N N . VAL A 1 106 ? 18.186 0.994 -30.662 1.00 78.81 106 VAL A N 1
ATOM 824 C CA . VAL A 1 106 ? 16.896 1.033 -31.346 1.00 78.81 106 VAL A CA 1
ATOM 825 C C . VAL A 1 106 ? 17.146 1.256 -32.824 1.00 78.81 106 VAL A C 1
ATOM 827 O O . VAL A 1 106 ? 17.905 2.149 -33.209 1.00 78.81 106 VAL A O 1
ATOM 830 N N . GLU A 1 107 ? 16.538 0.399 -33.630 1.00 80.81 107 GLU A N 1
ATOM 831 C CA . GLU A 1 107 ? 16.690 0.376 -35.078 1.00 80.81 107 GLU A CA 1
ATOM 832 C C . GLU A 1 107 ? 15.319 0.564 -35.724 1.00 80.81 107 GLU A C 1
ATOM 834 O O . GLU A 1 107 ? 14.334 -0.020 -35.275 1.00 80.81 107 GLU A O 1
ATOM 839 N N . ALA A 1 108 ? 15.260 1.381 -36.776 1.00 80.56 108 ALA A N 1
ATOM 840 C CA . ALA A 1 108 ? 14.102 1.451 -37.661 1.00 80.56 108 ALA A CA 1
ATOM 841 C C . ALA A 1 108 ? 14.557 1.655 -39.105 1.00 80.56 108 ALA A C 1
ATOM 843 O O . ALA A 1 108 ? 15.572 2.309 -39.358 1.00 80.56 108 ALA A O 1
ATOM 844 N N . GLY A 1 109 ? 13.835 1.055 -40.054 1.00 68.00 109 GLY A N 1
ATOM 845 C CA . GLY A 1 109 ? 14.113 1.236 -41.485 1.00 68.00 109 GLY A CA 1
ATOM 846 C C . GLY A 1 109 ? 15.533 0.826 -41.906 1.00 68.00 109 GLY A C 1
ATOM 847 O O . GLY A 1 109 ? 16.091 1.401 -42.839 1.00 68.00 109 GLY A O 1
ATOM 848 N N . GLY A 1 110 ? 16.154 -0.121 -41.190 1.00 64.44 110 GLY A N 1
ATOM 849 C CA . GLY A 1 110 ? 17.530 -0.571 -41.435 1.00 64.44 110 GLY A CA 1
ATOM 850 C C . GLY A 1 110 ? 18.619 0.429 -41.032 1.00 64.44 110 GLY A C 1
ATOM 851 O O . GLY A 1 110 ? 19.784 0.227 -41.381 1.00 64.44 110 GLY A O 1
ATOM 852 N N . LYS A 1 111 ? 18.268 1.508 -40.317 1.00 65.31 111 LYS A N 1
ATOM 853 C CA . LYS A 1 111 ? 19.227 2.474 -39.773 1.00 65.31 111 LYS A CA 1
ATOM 854 C C . LYS A 1 111 ? 19.315 2.352 -38.261 1.00 65.31 111 LYS A C 1
ATOM 856 O O . LYS A 1 111 ? 18.312 2.306 -37.550 1.00 65.31 111 LYS A O 1
ATOM 861 N N . GLU A 1 112 ? 20.553 2.312 -37.792 1.00 66.00 112 GLU A N 1
ATOM 862 C CA . GLU A 1 112 ? 20.891 2.098 -36.394 1.00 66.00 112 GLU A CA 1
ATOM 863 C C . GLU A 1 112 ? 21.225 3.423 -35.702 1.00 66.00 112 GLU A C 1
ATOM 865 O O . GLU A 1 112 ? 22.023 4.216 -36.209 1.00 66.00 112 GLU A O 1
ATOM 870 N N . PHE A 1 113 ? 20.665 3.633 -34.509 1.00 62.31 113 PHE A N 1
ATOM 871 C CA . PHE A 1 113 ? 21.109 4.683 -33.597 1.00 62.31 113 PHE A CA 1
ATOM 872 C C . PHE A 1 113 ? 21.905 4.080 -32.428 1.00 62.31 113 PHE A C 1
ATOM 874 O O . PHE A 1 113 ? 21.407 3.226 -31.690 1.00 62.31 113 PHE A O 1
ATOM 881 N N . LYS A 1 114 ? 23.149 4.547 -32.249 1.00 57.97 114 LYS A N 1
ATOM 882 C CA . LYS A 1 114 ? 24.084 4.138 -31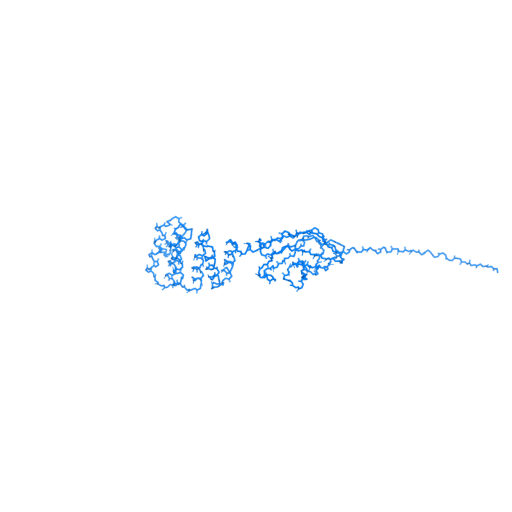.186 1.00 57.97 114 LYS A CA 1
ATOM 883 C C . LYS A 1 114 ? 24.686 5.366 -30.482 1.00 57.97 114 LYS A C 1
ATOM 885 O O . LYS A 1 114 ? 25.751 5.807 -30.889 1.00 57.97 114 LYS A O 1
ATOM 890 N N . ASP A 1 115 ? 24.035 5.894 -29.444 1.00 51.38 115 ASP A N 1
ATOM 891 C CA . ASP A 1 115 ? 24.660 6.564 -28.273 1.00 51.38 115 ASP A CA 1
ATOM 892 C C . ASP A 1 115 ? 23.556 7.011 -27.286 1.00 51.38 115 ASP A C 1
ATOM 894 O O . ASP A 1 115 ? 22.431 7.216 -27.709 1.00 51.38 115 ASP A O 1
ATOM 898 N N . ALA A 1 116 ? 23.694 7.202 -25.975 1.00 44.06 116 ALA A N 1
ATOM 899 C CA . ALA A 1 116 ? 24.779 7.082 -25.010 1.00 44.06 116 ALA A CA 1
ATOM 900 C C . ALA A 1 116 ? 24.169 6.555 -23.691 1.00 44.06 116 ALA A C 1
ATOM 902 O O . ALA A 1 116 ? 22.949 6.534 -23.522 1.00 44.06 116 ALA A O 1
ATOM 903 N N . ALA A 1 117 ? 25.018 6.099 -22.766 1.00 51.88 117 ALA A N 1
ATOM 904 C CA . ALA A 1 117 ? 24.665 5.501 -21.474 1.00 51.88 117 ALA A CA 1
ATOM 905 C C . ALA A 1 117 ? 23.394 6.095 -20.827 1.00 51.88 117 ALA A C 1
ATOM 907 O O . ALA A 1 117 ? 23.344 7.262 -20.454 1.00 51.88 117 ALA A O 1
ATOM 908 N N . THR A 1 118 ? 22.378 5.251 -20.667 1.00 54.28 118 THR A N 1
ATOM 909 C CA . THR A 1 118 ? 20.978 5.644 -20.443 1.00 54.28 118 THR A CA 1
ATOM 910 C C . THR A 1 118 ? 20.655 6.228 -19.071 1.00 54.28 118 THR A C 1
ATOM 912 O O . THR A 1 118 ? 19.491 6.454 -18.770 1.00 54.28 118 THR A O 1
ATOM 915 N N . GLY A 1 119 ? 21.643 6.429 -18.194 1.00 52.28 119 GLY A N 1
ATOM 916 C CA . GLY A 1 119 ? 21.405 6.863 -16.811 1.00 52.28 119 GLY A CA 1
ATOM 917 C C . GLY A 1 119 ? 20.502 5.920 -15.995 1.00 52.28 119 GLY A C 1
ATOM 918 O O . GLY A 1 119 ? 20.249 6.195 -14.827 1.00 52.28 119 GLY A O 1
ATOM 919 N N . ILE A 1 120 ? 20.041 4.805 -16.581 1.00 53.28 120 ILE A N 1
ATOM 920 C CA . ILE A 1 120 ? 19.246 3.767 -15.933 1.00 53.28 120 ILE A CA 1
ATOM 921 C C . ILE A 1 120 ? 20.197 3.019 -15.005 1.00 53.28 120 ILE A C 1
ATOM 923 O O . ILE A 1 120 ? 20.956 2.133 -15.413 1.00 53.28 120 ILE A O 1
ATOM 927 N N . SER A 1 121 ? 20.201 3.467 -13.755 1.00 48.91 121 SER A N 1
ATOM 928 C CA . SER A 1 121 ? 20.967 2.909 -12.657 1.00 48.91 121 SER A CA 1
ATOM 929 C C . SER A 1 121 ? 20.042 1.996 -11.859 1.00 48.91 121 SER A C 1
ATOM 931 O O . SER A 1 121 ? 19.079 2.447 -11.238 1.00 48.91 121 SER A O 1
ATOM 933 N N . PRO A 1 122 ? 20.332 0.696 -11.804 1.00 47.75 122 PRO A N 1
ATOM 934 C CA . PRO A 1 122 ? 19.468 -0.237 -11.098 1.00 47.75 122 PRO A CA 1
ATOM 935 C C . PRO A 1 122 ? 19.415 -0.015 -9.588 1.00 47.75 122 PRO A C 1
ATOM 937 O O . PRO A 1 122 ? 18.440 -0.402 -8.947 1.00 47.75 122 PRO A O 1
ATOM 940 N N . LYS A 1 123 ? 20.431 0.649 -9.019 1.00 46.81 123 LYS A N 1
ATOM 941 C CA . LYS A 1 123 ? 20.374 1.111 -7.632 1.00 46.81 123 LYS A CA 1
ATOM 942 C C . LYS A 1 123 ? 19.178 2.017 -7.413 1.00 46.81 123 LYS A C 1
ATOM 944 O O . LYS A 1 123 ? 18.614 1.941 -6.339 1.00 46.81 123 LYS A O 1
ATOM 949 N N . ASP A 1 124 ? 18.749 2.792 -8.404 1.00 46.34 124 ASP A N 1
ATOM 950 C CA . ASP A 1 124 ? 17.599 3.685 -8.293 1.00 46.34 124 ASP A CA 1
ATOM 951 C C . ASP A 1 124 ? 16.270 2.959 -8.559 1.00 46.34 124 ASP A C 1
ATOM 953 O O . ASP A 1 124 ? 15.251 3.351 -8.006 1.00 46.34 124 ASP A O 1
ATOM 957 N N . ALA A 1 125 ? 16.263 1.856 -9.325 1.00 47.56 125 ALA A N 1
ATOM 958 C CA . ALA A 1 125 ? 15.078 0.995 -9.533 1.00 47.56 125 ALA A CA 1
ATOM 959 C C . ALA A 1 125 ? 14.799 0.089 -8.336 1.00 47.56 125 ALA A C 1
ATOM 961 O O . ALA A 1 125 ? 13.654 -0.102 -7.936 1.00 47.56 125 ALA A O 1
ATOM 962 N N . ILE A 1 126 ? 15.869 -0.468 -7.768 1.00 49.38 126 ILE A N 1
ATOM 963 C CA . ILE A 1 126 ? 15.829 -1.265 -6.550 1.00 49.38 126 ILE A CA 1
ATOM 964 C C . ILE A 1 126 ? 15.585 -0.337 -5.366 1.00 49.38 126 ILE A C 1
ATOM 966 O O . ILE A 1 126 ? 14.670 -0.621 -4.610 1.00 49.38 126 ILE A O 1
ATOM 970 N N . LYS A 1 127 ? 16.286 0.805 -5.251 1.00 47.53 127 LYS A N 1
ATOM 971 C CA . LYS A 1 127 ? 15.959 1.840 -4.256 1.00 47.53 127 LYS A CA 1
ATOM 972 C C . LYS A 1 127 ? 14.515 2.270 -4.415 1.00 47.53 127 LYS A C 1
ATOM 974 O O . LYS A 1 127 ? 13.844 2.238 -3.416 1.00 47.53 127 LYS A O 1
ATOM 979 N N . GLY A 1 128 ? 14.029 2.505 -5.633 1.00 48.88 128 GLY A N 1
ATOM 980 C CA . GLY A 1 128 ? 12.625 2.770 -5.963 1.00 48.88 128 GLY A CA 1
ATOM 981 C C . GLY A 1 128 ? 11.632 1.636 -5.660 1.00 48.88 128 GLY A C 1
ATOM 982 O O . GLY A 1 128 ? 10.441 1.816 -5.866 1.00 48.88 128 GLY A O 1
ATOM 983 N N . LYS A 1 129 ? 12.086 0.437 -5.270 1.00 50.50 129 LYS A N 1
ATOM 984 C CA . LYS A 1 129 ? 11.271 -0.730 -4.863 1.00 50.50 129 LYS A CA 1
ATOM 985 C C . LYS A 1 129 ? 11.532 -1.119 -3.400 1.00 50.50 129 LYS A C 1
ATOM 987 O O . LYS A 1 129 ? 10.840 -1.974 -2.859 1.00 50.50 129 LYS A O 1
ATOM 992 N N . THR A 1 130 ? 12.561 -0.546 -2.782 1.00 60.94 130 THR A N 1
ATOM 993 C CA . THR A 1 130 ? 12.996 -0.783 -1.401 1.00 60.94 130 THR A CA 1
ATOM 994 C C . THR A 1 130 ? 13.068 0.514 -0.599 1.00 60.94 130 THR A C 1
ATOM 996 O O . THR A 1 130 ? 13.597 0.511 0.507 1.00 60.94 130 THR A O 1
ATOM 999 N N . ASP A 1 131 ? 12.632 1.640 -1.150 1.00 78.75 131 ASP A N 1
ATOM 1000 C CA . ASP A 1 131 ? 12.391 2.860 -0.406 1.00 78.75 131 ASP A CA 1
ATOM 1001 C C . ASP A 1 131 ? 11.018 2.737 0.241 1.00 78.75 131 ASP A C 1
ATOM 1003 O O . ASP A 1 131 ? 10.105 2.076 -0.266 1.00 78.75 131 ASP A O 1
ATOM 1007 N N . LYS A 1 132 ? 10.908 3.334 1.421 1.00 85.00 132 LYS A N 1
ATOM 1008 C CA . LYS A 1 132 ? 9.721 3.218 2.259 1.00 85.00 132 LYS A CA 1
ATOM 1009 C C . LYS A 1 132 ? 8.477 3.729 1.519 1.00 85.00 132 LYS A C 1
ATOM 1011 O O . LYS A 1 132 ? 7.421 3.111 1.617 1.00 85.00 132 LYS A O 1
ATOM 1016 N N . GLU A 1 133 ? 8.597 4.802 0.742 1.00 84.31 133 GLU A N 1
ATOM 1017 C CA . GLU A 1 133 ? 7.485 5.416 0.024 1.00 84.31 133 GLU A CA 1
ATOM 1018 C C . GLU A 1 133 ? 6.910 4.460 -1.026 1.00 84.31 133 GLU A C 1
ATOM 1020 O O . GLU A 1 133 ? 5.699 4.229 -1.056 1.00 84.31 133 GLU A O 1
ATOM 1025 N N . SER A 1 134 ? 7.767 3.849 -1.843 1.00 82.19 134 SER A N 1
ATOM 1026 C CA . SER A 1 134 ? 7.345 2.910 -2.881 1.00 82.19 134 SER A CA 1
ATOM 1027 C C . SER A 1 134 ? 6.780 1.605 -2.326 1.00 82.19 134 SER A C 1
ATOM 1029 O O . SER A 1 134 ? 5.732 1.140 -2.782 1.00 82.19 134 SER A O 1
ATOM 1031 N N . VAL A 1 135 ? 7.421 1.018 -1.306 1.00 84.50 135 VAL A N 1
ATOM 1032 C CA . VAL A 1 135 ? 6.919 -0.223 -0.688 1.00 84.50 135 VAL A CA 1
ATOM 1033 C C . VAL A 1 135 ? 5.551 0.012 -0.050 1.00 84.50 135 VAL A C 1
ATOM 1035 O O . VAL A 1 135 ? 4.644 -0.808 -0.207 1.00 84.50 135 VAL A O 1
ATOM 1038 N N . TYR A 1 136 ? 5.373 1.150 0.622 1.00 86.88 136 TYR A N 1
ATOM 1039 C CA . TYR A 1 136 ? 4.081 1.543 1.170 1.00 86.88 136 TYR A CA 1
ATOM 1040 C C . TYR A 1 136 ? 3.034 1.772 0.067 1.00 86.88 136 TYR A C 1
ATOM 1042 O O . TYR A 1 136 ? 1.912 1.271 0.171 1.00 86.88 136 TYR A O 1
ATOM 1050 N N . ALA A 1 137 ? 3.392 2.488 -1.005 1.00 84.75 137 ALA A N 1
ATOM 1051 C CA . ALA A 1 137 ? 2.491 2.754 -2.124 1.00 84.75 137 ALA A CA 1
ATOM 1052 C C . ALA A 1 137 ? 2.015 1.456 -2.790 1.00 84.75 137 ALA A C 1
ATOM 1054 O O . ALA A 1 137 ? 0.821 1.301 -3.032 1.00 84.75 137 ALA A O 1
ATOM 1055 N N . ALA A 1 138 ? 2.912 0.491 -3.009 1.00 85.50 138 ALA A N 1
ATOM 1056 C CA . ALA A 1 138 ? 2.562 -0.811 -3.571 1.00 85.50 138 ALA A CA 1
ATOM 1057 C C . ALA A 1 138 ? 1.554 -1.577 -2.694 1.00 85.50 138 ALA A C 1
ATOM 1059 O O . ALA A 1 138 ? 0.558 -2.085 -3.211 1.00 85.50 138 ALA A O 1
ATOM 1060 N N . ALA A 1 139 ? 1.764 -1.601 -1.372 1.00 91.56 139 ALA A N 1
ATOM 1061 C CA . ALA A 1 139 ? 0.821 -2.213 -0.432 1.00 91.56 139 ALA A CA 1
ATOM 1062 C C . ALA A 1 139 ? -0.563 -1.541 -0.486 1.00 91.56 139 ALA A C 1
ATOM 1064 O O . ALA A 1 139 ? -1.606 -2.202 -0.458 1.00 91.56 139 ALA A O 1
ATOM 1065 N N . TYR A 1 140 ? -0.577 -0.214 -0.623 1.00 87.50 140 TYR A N 1
ATOM 1066 C CA . TYR A 1 140 ? -1.805 0.562 -0.742 1.00 87.50 140 TYR A CA 1
ATOM 1067 C C . TYR A 1 140 ? -2.533 0.353 -2.079 1.00 87.50 140 TYR A C 1
ATOM 1069 O O . TYR A 1 140 ? -3.762 0.290 -2.094 1.00 87.50 140 TYR A O 1
ATOM 1077 N N . GLU A 1 141 ? -1.821 0.173 -3.195 1.00 90.81 141 GLU A N 1
ATOM 1078 C CA . GLU A 1 141 ? -2.442 -0.222 -4.468 1.00 90.81 141 GLU A CA 1
ATOM 1079 C C . GLU A 1 141 ? -3.141 -1.581 -4.345 1.00 90.81 141 GLU A C 1
ATOM 1081 O O . GLU A 1 141 ? -4.323 -1.694 -4.672 1.00 90.81 141 GLU A O 1
ATOM 1086 N N . THR A 1 142 ? -2.475 -2.585 -3.765 1.00 84.44 142 THR A N 1
ATOM 1087 C CA . THR A 1 142 ? -3.088 -3.901 -3.511 1.00 84.44 142 THR A CA 1
ATOM 1088 C C . THR A 1 142 ? -4.348 -3.787 -2.643 1.00 84.44 142 THR A C 1
ATOM 1090 O O . THR A 1 142 ? -5.334 -4.495 -2.873 1.00 84.44 142 THR A O 1
ATOM 1093 N N . PHE A 1 143 ? -4.351 -2.887 -1.655 1.00 94.69 143 PHE A N 1
ATOM 1094 C CA . PHE A 1 143 ? -5.534 -2.605 -0.839 1.00 94.69 143 PHE A CA 1
ATOM 1095 C C . PHE A 1 143 ? -6.684 -2.022 -1.670 1.00 94.69 143 PHE A C 1
ATOM 1097 O O . PHE A 1 143 ? -7.818 -2.492 -1.556 1.00 94.69 143 PHE A O 1
ATOM 1104 N N . LYS A 1 144 ? -6.403 -1.036 -2.533 1.00 90.88 144 LYS A N 1
ATOM 1105 C CA . LYS A 1 144 ? -7.406 -0.416 -3.419 1.00 90.88 144 LYS A CA 1
ATOM 1106 C C . LYS A 1 144 ? -7.997 -1.399 -4.427 1.00 90.88 144 LYS A C 1
ATOM 1108 O O . LYS A 1 144 ? -9.162 -1.265 -4.787 1.00 90.88 144 LYS A O 1
ATOM 1113 N N . GLU A 1 145 ? -7.235 -2.411 -4.835 1.00 94.75 145 GLU A N 1
ATOM 1114 C CA . GLU A 1 145 ? -7.722 -3.523 -5.662 1.00 94.75 145 GLU A CA 1
ATOM 1115 C C . GLU A 1 145 ? -8.668 -4.483 -4.909 1.00 94.75 145 GLU A C 1
ATOM 1117 O O . GLU A 1 145 ? -9.169 -5.442 -5.494 1.00 94.75 145 GLU A O 1
ATOM 1122 N N . GLY A 1 146 ? -8.904 -4.271 -3.609 1.00 93.88 146 GLY A N 1
ATOM 1123 C CA . GLY A 1 146 ? -9.766 -5.116 -2.778 1.00 93.88 146 GLY A CA 1
ATOM 1124 C C . GLY A 1 146 ? -9.109 -6.422 -2.323 1.00 93.88 146 GLY A C 1
ATOM 1125 O O . GLY A 1 1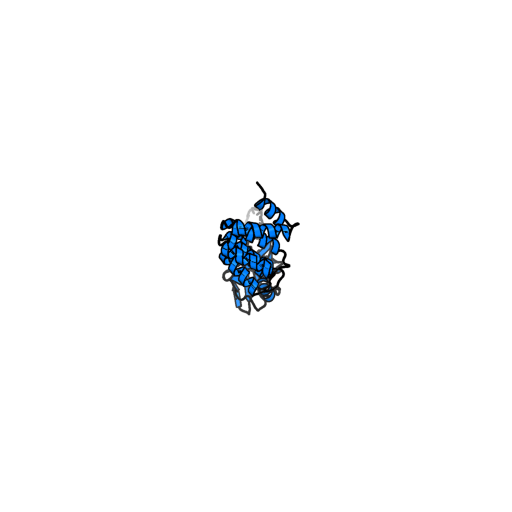46 ? -9.766 -7.282 -1.736 1.00 93.88 146 GLY A O 1
ATOM 1126 N N . LYS A 1 147 ? -7.805 -6.597 -2.565 1.00 96.19 147 LYS A N 1
ATOM 1127 C CA . LYS A 1 147 ? -7.050 -7.808 -2.205 1.00 96.19 147 LYS A CA 1
ATOM 1128 C C . LYS A 1 147 ? -6.576 -7.736 -0.751 1.00 96.19 147 LYS A C 1
ATOM 1130 O O . LYS A 1 147 ? -5.377 -7.740 -0.479 1.00 96.19 147 LYS A O 1
ATOM 1135 N N . TYR A 1 148 ? -7.518 -7.672 0.191 1.00 97.06 148 TYR A N 1
ATOM 1136 C CA . TYR A 1 148 ? -7.241 -7.342 1.596 1.00 97.06 148 TYR A CA 1
ATOM 1137 C C . TYR A 1 148 ? -6.252 -8.288 2.288 1.00 97.06 148 TYR A C 1
ATOM 1139 O O . TYR A 1 148 ? -5.365 -7.815 2.988 1.00 97.06 148 TYR A O 1
ATOM 1147 N N . ASP A 1 149 ? -6.340 -9.602 2.062 1.00 95.69 149 ASP A N 1
ATOM 1148 C CA . ASP A 1 149 ? -5.405 -10.557 2.679 1.00 95.69 149 ASP A CA 1
ATOM 1149 C C . ASP A 1 149 ? -3.967 -10.383 2.149 1.00 95.69 149 ASP A C 1
ATOM 1151 O O . ASP A 1 149 ? -3.006 -10.493 2.909 1.00 95.69 149 ASP A O 1
ATOM 1155 N N . LYS A 1 150 ? -3.804 -10.039 0.863 1.00 95.69 150 LYS A N 1
ATOM 1156 C CA . LYS A 1 150 ? -2.487 -9.747 0.273 1.00 95.69 150 LYS A CA 1
ATOM 1157 C C . LYS A 1 150 ? -1.945 -8.410 0.778 1.00 95.69 150 LYS A C 1
ATOM 1159 O O . LYS A 1 150 ? -0.805 -8.353 1.229 1.00 95.69 150 LYS A O 1
ATOM 1164 N N . ALA A 1 151 ? -2.774 -7.367 0.757 1.00 97.25 151 ALA A N 1
ATOM 1165 C CA . ALA A 1 151 ? -2.410 -6.038 1.241 1.00 97.25 151 ALA A CA 1
ATOM 1166 C C . ALA A 1 151 ? -2.003 -6.063 2.722 1.00 97.25 151 ALA A C 1
ATOM 1168 O O . ALA A 1 151 ? -1.007 -5.455 3.102 1.00 97.25 151 ALA A O 1
ATOM 1169 N N . GLN A 1 152 ? -2.718 -6.829 3.551 1.00 98.44 152 GLN A N 1
ATOM 1170 C CA . GLN A 1 152 ? -2.381 -7.035 4.959 1.00 98.44 152 GLN A CA 1
ATOM 1171 C C . GLN A 1 152 ? -0.956 -7.580 5.126 1.00 98.44 152 GLN A C 1
ATOM 1173 O O . GLN A 1 152 ? -0.193 -7.055 5.938 1.00 98.44 152 GLN A O 1
ATOM 1178 N N . GLY A 1 153 ? -0.585 -8.603 4.349 1.00 95.94 153 GLY A N 1
ATOM 1179 C CA . GLY A 1 153 ? 0.770 -9.154 4.352 1.00 95.94 153 GLY A CA 1
ATOM 1180 C C . GLY A 1 153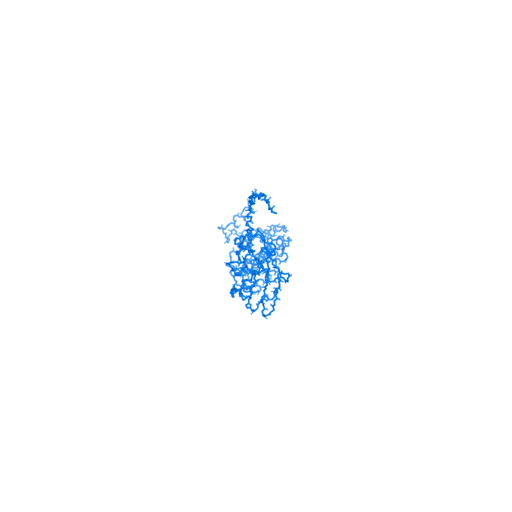 ? 1.826 -8.148 3.883 1.00 95.94 153 GLY A C 1
ATOM 1181 O O . GLY A 1 153 ? 2.902 -8.067 4.473 1.00 95.94 153 GLY A O 1
ATOM 1182 N N . GLU A 1 154 ? 1.509 -7.340 2.871 1.00 94.00 154 GLU A N 1
ATOM 1183 C CA . GLU A 1 154 ? 2.410 -6.310 2.336 1.00 94.00 154 GLU A CA 1
ATOM 1184 C C . GLU A 1 154 ? 2.647 -5.170 3.338 1.00 94.00 154 GLU A C 1
ATOM 1186 O O . GLU A 1 154 ? 3.799 -4.815 3.586 1.00 94.00 154 GLU A O 1
ATOM 1191 N N . PHE A 1 155 ? 1.605 -4.665 4.007 1.00 97.75 155 PHE A N 1
ATOM 1192 C CA . PHE A 1 155 ? 1.763 -3.679 5.083 1.00 97.75 155 PHE A CA 1
ATOM 1193 C C . PHE A 1 155 ? 2.507 -4.248 6.294 1.00 97.75 155 PHE A C 1
ATOM 1195 O O . PHE A 1 155 ? 3.322 -3.553 6.901 1.00 97.75 155 PHE A O 1
ATOM 1202 N N . GLN A 1 156 ? 2.281 -5.519 6.641 1.00 97.75 156 GLN A N 1
ATOM 1203 C CA . GLN A 1 156 ? 3.037 -6.164 7.714 1.00 97.75 156 GLN A CA 1
ATOM 1204 C C . GLN A 1 156 ? 4.524 -6.280 7.355 1.00 97.75 156 GLN A C 1
ATOM 1206 O O . GLN A 1 156 ? 5.386 -6.020 8.196 1.00 97.75 156 GLN A O 1
ATOM 1211 N N . SER A 1 157 ? 4.831 -6.633 6.104 1.00 95.12 157 SER A N 1
ATOM 1212 C CA . SER A 1 157 ? 6.202 -6.648 5.593 1.00 95.12 157 SER A CA 1
ATOM 1213 C C . SER A 1 157 ? 6.822 -5.252 5.618 1.00 95.12 157 SER A C 1
ATOM 1215 O O . SER A 1 157 ? 7.971 -5.112 6.033 1.00 95.12 157 SER A O 1
ATOM 1217 N N . PHE A 1 158 ? 6.064 -4.221 5.235 1.00 95.12 158 PHE A N 1
ATOM 1218 C CA . PHE A 1 158 ? 6.499 -2.828 5.307 1.00 95.12 158 PHE A CA 1
ATOM 1219 C C . PHE A 1 158 ? 6.906 -2.436 6.733 1.00 95.12 158 PHE A C 1
ATOM 1221 O O . PHE A 1 158 ? 8.006 -1.929 6.929 1.00 95.12 158 PHE A O 1
ATOM 1228 N N . LEU A 1 159 ? 6.076 -2.730 7.740 1.00 95.56 159 LEU A N 1
ATOM 1229 C CA . LEU A 1 159 ? 6.386 -2.424 9.144 1.00 95.56 159 LEU A CA 1
ATOM 1230 C C . LEU A 1 159 ? 7.622 -3.166 9.665 1.00 95.56 159 LEU A C 1
ATOM 1232 O O . LEU A 1 159 ? 8.364 -2.621 10.479 1.00 95.56 159 LEU A O 1
ATOM 1236 N N . ASN A 1 160 ? 7.854 -4.391 9.190 1.00 93.94 160 ASN A N 1
ATOM 1237 C CA . ASN A 1 160 ? 9.042 -5.164 9.549 1.00 93.94 160 ASN A CA 1
ATOM 1238 C C . ASN A 1 160 ? 10.313 -4.595 8.897 1.00 93.94 160 ASN A C 1
ATOM 1240 O O . ASN A 1 160 ? 11.380 -4.626 9.505 1.00 93.94 160 ASN A O 1
ATOM 1244 N N . GLN A 1 161 ? 10.204 -4.100 7.661 1.00 89.56 161 GLN A N 1
ATOM 1245 C CA . GLN A 1 161 ? 11.332 -3.580 6.889 1.00 89.56 161 GLN A CA 1
ATOM 1246 C C . GLN A 1 161 ? 11.682 -2.130 7.254 1.00 89.56 161 GLN A C 1
ATOM 1248 O O . GLN A 1 161 ? 12.859 -1.780 7.311 1.00 89.56 161 GLN A O 1
ATOM 1253 N N . PHE A 1 162 ? 10.673 -1.301 7.526 1.00 87.81 162 PHE A N 1
ATOM 1254 C CA . PHE A 1 162 ? 10.804 0.124 7.835 1.00 87.81 162 PHE A CA 1
ATOM 1255 C C . PHE A 1 162 ? 10.098 0.466 9.156 1.00 87.81 162 PHE A C 1
ATOM 1257 O O . PHE A 1 162 ? 9.062 1.146 9.165 1.00 87.81 162 PHE A O 1
ATOM 1264 N N . PRO A 1 163 ? 10.634 -0.001 10.297 1.00 89.31 163 PRO A N 1
ATOM 1265 C CA . PRO A 1 163 ? 10.071 0.338 11.593 1.00 89.31 163 PRO A CA 1
ATOM 1266 C C . PRO A 1 163 ? 10.243 1.837 11.883 1.00 89.31 163 PRO A C 1
ATOM 1268 O O . PRO A 1 163 ? 11.277 2.425 11.568 1.00 89.31 163 PRO A O 1
ATOM 1271 N N . ASN A 1 164 ? 9.255 2.439 12.549 1.00 87.62 164 ASN A N 1
ATOM 1272 C CA . ASN A 1 164 ? 9.292 3.819 13.059 1.00 87.62 164 ASN A CA 1
ATOM 1273 C C . ASN A 1 164 ? 9.488 4.907 11.984 1.00 87.62 164 ASN A C 1
ATOM 1275 O O . ASN A 1 164 ? 10.255 5.849 12.174 1.00 87.62 164 ASN A O 1
ATOM 1279 N N . THR A 1 165 ? 8.782 4.786 10.861 1.00 90.75 165 THR A N 1
ATOM 1280 C CA . THR A 1 165 ? 8.706 5.829 9.828 1.00 90.75 165 THR A CA 1
ATOM 1281 C C . THR A 1 165 ? 7.437 6.663 9.970 1.00 90.75 165 THR A C 1
ATOM 1283 O O . THR A 1 165 ? 6.496 6.284 10.669 1.00 90.75 165 THR A O 1
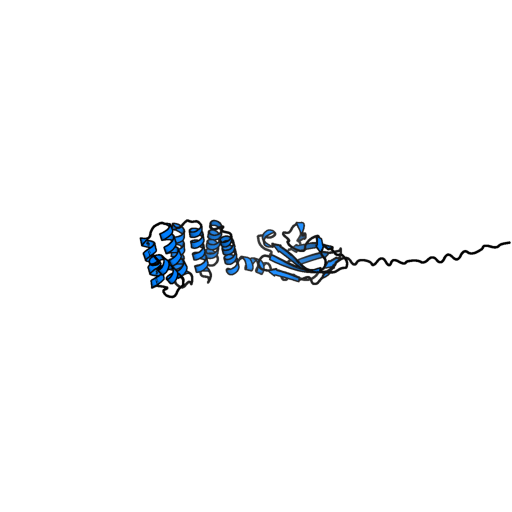ATOM 1286 N N . GLU A 1 166 ? 7.369 7.769 9.231 1.00 87.50 166 GLU A N 1
ATOM 1287 C CA . GLU A 1 166 ? 6.164 8.589 9.066 1.00 87.50 166 GLU A CA 1
ATOM 1288 C C . GLU A 1 166 ? 4.971 7.830 8.444 1.00 87.50 166 GLU A C 1
ATOM 1290 O O . GLU A 1 166 ? 3.843 8.315 8.457 1.00 87.50 166 GLU A O 1
ATOM 1295 N N . TYR A 1 167 ? 5.202 6.624 7.913 1.00 91.44 167 TYR A N 1
ATOM 1296 C CA . TYR A 1 167 ? 4.166 5.741 7.378 1.00 91.44 167 TYR A CA 1
ATOM 1297 C C . TYR A 1 167 ? 3.758 4.631 8.350 1.00 91.44 167 TYR A C 1
ATOM 1299 O O . TYR A 1 167 ? 2.833 3.883 8.044 1.00 91.44 167 TYR A O 1
ATOM 1307 N N . SER A 1 168 ? 4.436 4.460 9.488 1.00 94.69 168 SER A N 1
ATOM 1308 C CA . SER A 1 168 ? 4.215 3.292 10.349 1.00 94.69 168 SER A CA 1
ATOM 1309 C C . SER A 1 168 ? 2.825 3.273 10.994 1.00 94.69 168 SER A C 1
ATOM 1311 O O . SER A 1 168 ? 2.184 2.223 11.020 1.00 94.69 168 SER A O 1
ATOM 1313 N N . ASP A 1 169 ? 2.312 4.416 11.451 1.00 95.12 169 ASP A N 1
ATOM 1314 C CA . ASP A 1 169 ? 0.949 4.504 11.992 1.00 95.12 169 ASP A CA 1
ATOM 1315 C C . ASP A 1 169 ? -0.105 4.236 10.904 1.00 95.12 169 ASP A C 1
ATOM 1317 O O . ASP A 1 169 ? -1.063 3.491 11.123 1.00 95.12 169 ASP A O 1
ATOM 1321 N N . ASN A 1 170 ? 0.125 4.768 9.702 1.00 96.38 170 ASN A N 1
ATOM 1322 C CA . ASN A 1 170 ? -0.688 4.554 8.514 1.00 96.38 170 ASN A CA 1
ATOM 1323 C C . ASN A 1 170 ? -0.711 3.085 8.094 1.00 96.38 170 ASN A C 1
ATOM 1325 O O . ASN A 1 170 ? -1.787 2.528 7.896 1.00 96.38 170 ASN A O 1
ATOM 1329 N N . ALA A 1 171 ? 0.446 2.436 7.990 1.00 97.75 171 ALA A N 1
ATOM 1330 C CA . ALA A 1 171 ? 0.542 1.032 7.609 1.00 97.75 171 ALA A CA 1
ATOM 1331 C C . ALA A 1 171 ? -0.157 0.133 8.637 1.00 97.75 171 ALA A C 1
ATOM 1333 O O . ALA A 1 171 ? -0.959 -0.716 8.257 1.00 97.75 171 ALA A O 1
ATOM 1334 N N . GLN A 1 172 ? 0.061 0.364 9.936 1.00 98.62 172 GLN A N 1
ATOM 1335 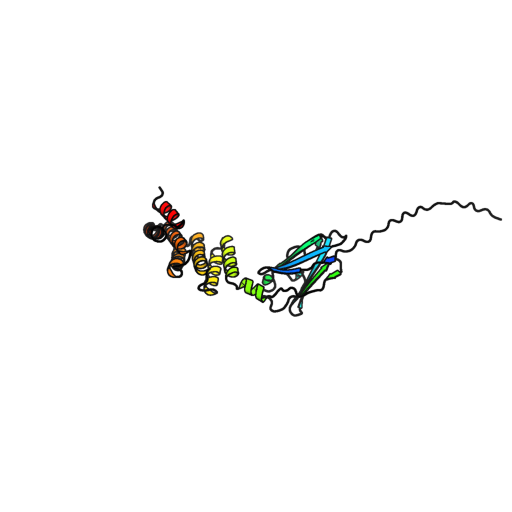C CA . GLN A 1 172 ? -0.625 -0.383 10.995 1.00 98.62 172 GLN A CA 1
ATOM 1336 C C . GLN A 1 172 ? -2.147 -0.164 10.962 1.00 98.62 172 GLN A C 1
ATOM 1338 O O . GLN A 1 172 ? -2.912 -1.112 11.153 1.00 98.62 172 GLN A O 1
ATOM 1343 N N . PHE A 1 173 ? -2.598 1.059 10.664 1.00 98.62 173 PHE A N 1
ATOM 1344 C CA . PHE A 1 173 ? -4.013 1.364 10.457 1.00 98.62 173 PHE A CA 1
ATOM 1345 C C . PHE A 1 173 ? -4.590 0.619 9.245 1.00 98.62 173 PHE A C 1
ATOM 1347 O O . PHE A 1 173 ? -5.670 0.036 9.349 1.00 98.62 173 PHE A O 1
ATOM 1354 N N . TRP A 1 174 ? -3.869 0.567 8.121 1.00 98.44 174 TRP A N 1
ATOM 1355 C CA . TRP A 1 174 ? -4.319 -0.155 6.929 1.00 98.44 174 TRP A CA 1
ATOM 1356 C C . TRP A 1 174 ? -4.387 -1.668 7.126 1.00 98.44 174 TRP A C 1
ATOM 1358 O O . TRP A 1 174 ? -5.277 -2.298 6.561 1.00 98.44 174 TRP A O 1
ATOM 1368 N N . ILE A 1 175 ? -3.532 -2.261 7.965 1.00 98.81 175 ILE A N 1
ATOM 1369 C CA . ILE A 1 175 ? -3.687 -3.665 8.390 1.00 98.81 175 ILE A CA 1
ATOM 1370 C C . ILE A 1 175 ? -5.046 -3.847 9.091 1.00 98.81 175 ILE A C 1
ATOM 1372 O O . ILE A 1 175 ? -5.773 -4.795 8.786 1.00 98.81 175 ILE A O 1
ATOM 1376 N N . GLY A 1 176 ? -5.429 -2.915 9.972 1.00 98.75 176 GLY A N 1
ATOM 1377 C CA . GLY A 1 176 ? -6.758 -2.892 10.591 1.00 98.75 176 GLY A CA 1
ATOM 1378 C C . GLY A 1 176 ? -7.891 -2.781 9.567 1.00 98.75 176 GLY A C 1
ATOM 1379 O O . GLY A 1 176 ? -8.823 -3.584 9.602 1.00 98.75 176 GLY A O 1
ATOM 1380 N N . GLU A 1 177 ? -7.780 -1.866 8.599 1.00 98.75 177 GLU A N 1
ATOM 1381 C CA . GLU A 1 177 ? -8.768 -1.714 7.518 1.00 98.75 177 GLU A CA 1
ATOM 1382 C C . GLU A 1 177 ? -8.881 -2.968 6.641 1.00 98.75 177 GLU A C 1
ATOM 1384 O O . GLU A 1 177 ? -9.990 -3.344 6.266 1.00 98.75 177 GLU A O 1
ATOM 1389 N N . CYS A 1 178 ? -7.770 -3.654 6.348 1.00 98.81 178 CYS A N 1
ATOM 1390 C CA . CYS A 1 178 ? -7.790 -4.924 5.618 1.00 98.81 178 CYS A CA 1
ATOM 1391 C C . CYS A 1 178 ? -8.639 -5.965 6.357 1.00 98.81 178 CYS A C 1
ATOM 1393 O O . CYS A 1 178 ? -9.477 -6.633 5.750 1.00 98.81 178 CYS A O 1
ATOM 1395 N N . TYR A 1 179 ? -8.467 -6.086 7.676 1.00 98.81 179 TYR A N 1
ATOM 1396 C CA . TYR A 1 179 ? -9.282 -6.995 8.478 1.00 98.81 179 TYR A CA 1
ATOM 1397 C C . TYR A 1 179 ? -10.741 -6.552 8.566 1.00 98.81 179 TYR A C 1
ATOM 1399 O O . TYR A 1 179 ? -11.629 -7.395 8.434 1.00 98.81 179 TYR A O 1
ATOM 1407 N N . PHE A 1 180 ? -11.001 -5.256 8.746 1.00 98.75 180 PHE A N 1
ATOM 1408 C CA . PHE A 1 180 ? -12.356 -4.713 8.820 1.00 98.75 180 PHE A CA 1
ATOM 1409 C C . PHE A 1 180 ? -13.138 -4.974 7.529 1.00 98.75 180 PHE A C 1
ATOM 1411 O O . PHE A 1 180 ? -14.240 -5.520 7.566 1.00 98.75 180 PHE A O 1
ATOM 1418 N N . LEU A 1 181 ? -12.551 -4.650 6.373 1.00 98.12 181 LEU A N 1
ATOM 1419 C CA . LEU A 1 181 ? -13.174 -4.873 5.065 1.00 98.12 181 LEU A CA 1
ATOM 1420 C C . LEU A 1 181 ? -13.271 -6.363 4.717 1.00 98.12 181 LEU A C 1
ATOM 1422 O O . LEU A 1 181 ? -14.231 -6.790 4.078 1.00 98.12 181 LEU A O 1
ATOM 1426 N N . GLY A 1 182 ? -12.337 -7.174 5.217 1.00 97.31 182 GLY A N 1
ATOM 1427 C CA . GLY A 1 182 ? -12.417 -8.633 5.200 1.00 97.31 182 GLY A CA 1
ATOM 1428 C C . GLY A 1 182 ? -13.413 -9.234 6.203 1.00 97.31 182 GLY A C 1
ATOM 1429 O O . GLY A 1 182 ? -13.458 -10.458 6.322 1.00 97.31 182 GLY A O 1
ATOM 1430 N N . LYS A 1 183 ? -14.185 -8.411 6.933 1.00 97.81 183 LYS A N 1
ATOM 1431 C CA . LYS A 1 183 ? -15.165 -8.803 7.968 1.00 97.81 183 LYS A CA 1
ATOM 1432 C C . LYS A 1 183 ? -14.585 -9.622 9.130 1.00 97.81 183 LYS A C 1
ATOM 1434 O O . LYS A 1 183 ? -15.299 -10.355 9.807 1.00 97.81 183 LYS A O 1
ATOM 1439 N N . LYS A 1 184 ? -13.279 -9.503 9.369 1.00 98.56 184 LYS A N 1
ATOM 1440 C CA . LYS A 1 184 ? -12.537 -10.137 10.470 1.00 98.56 184 LYS A CA 1
ATOM 1441 C C . LYS A 1 184 ? -12.425 -9.130 11.624 1.00 98.56 184 LYS A C 1
ATOM 1443 O O . LYS A 1 184 ? -11.331 -8.662 11.944 1.00 98.56 184 LYS A O 1
ATOM 1448 N N . TYR A 1 185 ? -13.562 -8.732 12.193 1.00 98.62 185 TYR A N 1
ATOM 1449 C CA . TYR A 1 185 ? -13.662 -7.567 13.081 1.00 98.62 185 TYR A CA 1
ATOM 1450 C C . TYR A 1 185 ? -12.866 -7.711 14.384 1.00 98.62 185 TYR A C 1
ATOM 1452 O O . TYR A 1 185 ? -12.267 -6.736 14.833 1.00 98.62 185 TYR A O 1
ATOM 1460 N N . GLU A 1 186 ? -12.764 -8.915 14.951 1.00 98.62 186 GLU A N 1
ATOM 1461 C CA . GLU A 1 186 ? -11.948 -9.183 16.143 1.00 98.62 186 GLU A CA 1
ATOM 1462 C C . GLU A 1 186 ? -10.470 -8.890 15.876 1.00 98.62 186 GLU A C 1
ATOM 1464 O O . GLU A 1 186 ? -9.793 -8.272 16.694 1.00 98.62 186 GLU A O 1
ATOM 1469 N N . LYS A 1 187 ? -9.967 -9.276 14.697 1.00 98.62 187 LYS A N 1
ATOM 1470 C CA . LYS A 1 187 ? -8.590 -8.966 14.294 1.00 98.62 187 LYS A CA 1
ATOM 1471 C C . LYS A 1 187 ? -8.418 -7.474 14.040 1.00 98.62 187 LYS A C 1
ATOM 1473 O O . LYS A 1 187 ? -7.430 -6.901 14.484 1.00 98.62 187 LYS A O 1
ATOM 1478 N N . ALA A 1 188 ? -9.392 -6.837 13.389 1.00 98.88 188 ALA A N 1
ATOM 1479 C CA . ALA A 1 188 ? -9.361 -5.398 13.148 1.00 98.88 188 ALA A CA 1
ATOM 1480 C C . ALA A 1 188 ? -9.233 -4.607 14.462 1.00 98.88 188 ALA A C 1
ATOM 1482 O O . ALA A 1 188 ? -8.401 -3.710 14.549 1.00 98.88 188 ALA A O 1
ATOM 1483 N N . ILE A 1 189 ? -9.986 -4.985 15.505 1.00 98.88 189 ILE A N 1
ATOM 1484 C CA . ILE A 1 189 ? -9.908 -4.369 16.843 1.00 98.88 189 ILE A CA 1
ATOM 1485 C C . ILE A 1 189 ? -8.480 -4.398 17.391 1.00 98.88 189 ILE A C 1
ATOM 1487 O O . ILE A 1 189 ? -7.995 -3.363 17.849 1.00 98.88 189 ILE A O 1
ATOM 1491 N N . LEU A 1 190 ? -7.810 -5.552 17.315 1.00 98.69 190 LEU A N 1
ATOM 1492 C CA . LEU A 1 190 ? -6.442 -5.715 17.812 1.00 98.69 190 LEU A CA 1
ATOM 1493 C C . LEU A 1 190 ? -5.439 -4.875 17.013 1.00 98.69 190 LEU A C 1
ATOM 1495 O O . LEU A 1 190 ? -4.527 -4.285 17.586 1.00 98.69 190 LEU A O 1
ATOM 1499 N N . GLU A 1 191 ? -5.591 -4.794 15.691 1.00 98.75 191 GLU A N 1
ATOM 1500 C CA . GLU A 1 191 ? -4.686 -3.993 14.860 1.00 98.75 191 GLU A CA 1
ATOM 1501 C C . GLU A 1 191 ? -4.897 -2.485 15.047 1.00 98.75 191 GLU A C 1
ATOM 1503 O O . GLU A 1 191 ? -3.921 -1.737 15.081 1.00 98.75 191 GLU A O 1
ATOM 1508 N N . TYR A 1 192 ? -6.137 -2.025 15.238 1.00 98.88 192 TYR A N 1
ATOM 1509 C CA . TYR A 1 192 ? -6.396 -0.628 15.596 1.00 98.88 192 TYR A CA 1
ATOM 1510 C C . TYR A 1 192 ? -5.856 -0.288 16.989 1.00 98.88 192 TYR A C 1
ATOM 1512 O O . TYR A 1 192 ? -5.280 0.783 17.166 1.00 98.88 192 TYR A O 1
ATOM 1520 N N . GLU A 1 193 ? -5.956 -1.201 17.961 1.00 98.62 193 GLU A N 1
ATOM 1521 C CA . GLU A 1 193 ? -5.349 -1.019 19.286 1.00 98.62 193 GLU A CA 1
ATOM 1522 C C . GLU A 1 193 ? -3.829 -0.833 19.191 1.00 98.62 193 GLU A C 1
ATOM 1524 O O . GLU A 1 193 ? -3.264 0.040 19.855 1.00 98.62 193 GLU A O 1
ATOM 1529 N N . LYS A 1 194 ? -3.155 -1.591 18.314 1.00 98.62 194 LYS A N 1
ATOM 1530 C CA . LYS A 1 194 ? -1.719 -1.404 18.057 1.00 98.62 194 LYS A CA 1
ATOM 1531 C C . LYS A 1 194 ? -1.404 -0.008 17.533 1.00 98.62 194 LYS A C 1
ATOM 1533 O O . LYS A 1 194 ? -0.368 0.526 17.919 1.00 98.62 194 LYS A O 1
ATOM 1538 N N . VAL A 1 195 ? -2.267 0.603 16.711 1.00 98.50 195 VAL A N 1
ATOM 1539 C CA . VAL A 1 195 ? -2.068 1.999 16.275 1.00 98.50 195 VAL A CA 1
ATOM 1540 C C . VAL A 1 195 ? -2.013 2.925 17.487 1.00 98.50 195 VAL A C 1
ATOM 1542 O O . VAL A 1 195 ? -1.054 3.674 17.651 1.00 98.50 195 VAL A O 1
ATOM 1545 N N . VAL A 1 196 ? -3.012 2.824 18.367 1.00 97.88 196 VAL A N 1
ATOM 1546 C CA . VAL A 1 196 ? -3.143 3.669 19.565 1.00 97.88 196 VAL A CA 1
ATOM 1547 C C . VAL A 1 196 ? -1.964 3.473 20.518 1.00 97.88 196 VAL A C 1
ATOM 1549 O O . VAL A 1 196 ? -1.416 4.440 21.043 1.00 97.88 196 VAL A O 1
ATOM 1552 N N . LYS A 1 197 ? -1.560 2.218 20.738 1.00 98.00 197 LYS A N 1
ATOM 1553 C CA . LYS A 1 197 ? -0.519 1.861 21.704 1.00 98.00 197 LYS A CA 1
ATOM 1554 C C . LYS A 1 197 ? 0.890 2.174 21.209 1.00 98.00 197 LYS A C 1
ATOM 1556 O O . LYS A 1 197 ? 1.706 2.669 21.982 1.00 98.00 197 LYS A O 1
ATOM 1561 N N . ASN A 1 198 ? 1.187 1.854 19.951 1.00 96.62 198 ASN A N 1
ATOM 1562 C CA . ASN A 1 198 ? 2.550 1.925 19.422 1.00 96.62 198 ASN A CA 1
ATOM 1563 C C . ASN A 1 198 ? 2.854 3.281 18.776 1.00 96.62 198 ASN A C 1
ATOM 1565 O O . ASN A 1 198 ? 4.016 3.679 18.734 1.00 96.62 198 ASN A O 1
ATOM 1569 N N . TYR A 1 199 ? 1.830 4.003 18.312 1.00 95.62 199 TYR A N 1
ATOM 1570 C CA . TYR A 1 199 ? 1.976 5.298 17.646 1.00 95.62 199 TYR A CA 1
ATOM 1571 C C . TYR A 1 199 ? 1.073 6.366 18.285 1.00 95.62 199 TYR A C 1
ATOM 1573 O O . TYR A 1 199 ? 0.275 6.985 17.587 1.00 95.62 199 TYR A O 1
ATOM 1581 N N . PRO A 1 200 ? 1.184 6.637 19.601 1.00 95.44 200 PRO A N 1
ATOM 1582 C CA . PRO A 1 200 ? 0.245 7.504 20.327 1.00 95.44 200 PRO A CA 1
ATOM 1583 C C . PRO A 1 200 ? 0.237 8.971 19.860 1.00 95.44 200 PRO A C 1
ATOM 1585 O O . PRO A 1 200 ? -0.687 9.709 20.187 1.00 95.44 200 PRO A O 1
ATOM 1588 N N . GLN A 1 201 ? 1.266 9.399 19.123 1.00 91.25 201 GLN A N 1
ATOM 1589 C CA . GLN A 1 201 ? 1.374 10.734 18.518 1.00 91.25 201 GLN A CA 1
ATOM 1590 C C . GLN A 1 201 ? 1.089 10.727 17.005 1.00 91.25 201 GLN A C 1
ATOM 1592 O O . GLN A 1 201 ? 1.292 11.740 16.346 1.00 91.25 201 GLN A O 1
ATOM 1597 N N . GLY A 1 202 ? 0.683 9.584 16.443 1.00 91.38 202 GLY A N 1
ATOM 1598 C CA . GLY A 1 202 ? 0.395 9.438 15.019 1.00 91.38 202 GLY A CA 1
ATOM 1599 C C . GLY A 1 202 ? -0.951 10.042 14.628 1.00 91.38 202 GLY A C 1
ATOM 1600 O O . GLY A 1 202 ? -1.921 10.024 15.393 1.00 91.38 202 GLY A O 1
ATOM 1601 N N . ASP A 1 203 ? -1.049 10.505 13.387 1.00 90.44 203 ASP A N 1
ATOM 1602 C CA . ASP A 1 203 ? -2.263 11.124 12.852 1.00 90.44 203 ASP A CA 1
ATOM 1603 C C . ASP A 1 203 ? -3.394 10.103 12.636 1.00 90.44 203 ASP A C 1
ATOM 1605 O O . ASP A 1 203 ? -4.547 10.476 12.395 1.00 90.44 203 ASP A O 1
ATOM 1609 N N . LYS A 1 204 ? -3.094 8.798 12.723 1.00 94.31 204 LYS A N 1
ATOM 1610 C CA . LYS A 1 204 ? -4.090 7.720 12.620 1.00 94.31 204 LYS A CA 1
ATOM 1611 C C . LYS A 1 204 ? -4.708 7.267 13.932 1.00 94.31 204 LYS A C 1
ATOM 1613 O O . LYS A 1 204 ? -5.623 6.448 13.881 1.00 94.31 204 LYS A O 1
ATOM 1618 N N . VAL A 1 205 ? -4.318 7.811 15.084 1.00 97.44 205 VAL A N 1
ATOM 1619 C CA . VAL A 1 205 ? -4.867 7.355 16.375 1.00 97.44 205 VAL A CA 1
ATOM 1620 C C . VAL A 1 205 ? -6.377 7.594 16.475 1.00 97.44 205 VAL A C 1
ATOM 1622 O O . VAL A 1 205 ? -7.130 6.675 16.797 1.00 97.44 205 VAL A O 1
ATOM 1625 N N . SER A 1 206 ? -6.855 8.791 16.122 1.00 94.94 206 SER A N 1
ATOM 1626 C CA . SER A 1 206 ? -8.293 9.105 16.150 1.00 94.94 206 SER A CA 1
ATOM 1627 C C . SER A 1 206 ? -9.093 8.262 15.146 1.00 94.94 206 SER A C 1
ATOM 1629 O O . SER A 1 206 ? -10.219 7.851 15.433 1.00 94.94 206 SER A O 1
ATOM 1631 N N . TYR A 1 207 ? -8.505 7.964 13.982 1.00 98.19 207 TYR A N 1
ATOM 1632 C CA . TYR A 1 207 ? -9.093 7.092 12.963 1.00 98.19 207 TYR A CA 1
ATOM 1633 C C . TYR A 1 207 ? -9.186 5.648 13.459 1.00 98.19 207 TYR A C 1
ATOM 1635 O O . TYR A 1 207 ? -10.231 5.016 13.305 1.00 98.19 207 TYR A O 1
ATOM 1643 N N . ALA A 1 208 ? -8.116 5.143 14.075 1.00 98.56 208 ALA A N 1
ATOM 1644 C CA . ALA A 1 208 ? -8.045 3.797 14.620 1.00 98.56 208 ALA A CA 1
ATOM 1645 C C . ALA A 1 208 ? -9.061 3.597 15.746 1.00 98.56 208 ALA A C 1
ATOM 1647 O O . ALA A 1 208 ? -9.810 2.629 15.704 1.00 98.56 208 ALA A O 1
ATOM 1648 N N . LEU A 1 209 ? -9.170 4.534 16.693 1.00 98.62 209 LEU A N 1
ATOM 1649 C CA . LEU A 1 209 ? -10.184 4.471 17.752 1.00 98.62 209 LEU A CA 1
ATOM 1650 C C . LEU A 1 209 ? -11.607 4.476 17.180 1.00 98.62 209 LEU A C 1
ATOM 1652 O O . LEU A 1 209 ? -12.435 3.654 17.566 1.00 98.62 209 LEU A O 1
ATOM 1656 N N . LEU A 1 210 ? -11.897 5.355 16.213 1.00 98.62 210 LEU A N 1
ATOM 1657 C CA . LEU A 1 210 ? -13.209 5.381 15.563 1.00 98.62 210 LEU A CA 1
ATOM 1658 C C . LEU A 1 210 ? -13.538 4.026 14.923 1.00 98.62 210 LEU A C 1
ATOM 1660 O O . LEU A 1 210 ? -14.624 3.481 15.133 1.00 98.62 210 LEU A O 1
ATOM 1664 N N . LYS A 1 211 ? -12.594 3.476 14.158 1.00 98.75 211 LYS A N 1
ATOM 1665 C CA . LYS A 1 211 ? -12.769 2.199 13.468 1.00 98.75 211 LYS A CA 1
ATOM 1666 C C . LYS A 1 211 ? -12.812 1.012 14.422 1.00 98.75 211 LYS A C 1
ATOM 1668 O O . LYS A 1 211 ? -13.607 0.110 14.196 1.00 98.75 211 LYS A O 1
ATOM 1673 N N . GLN A 1 212 ? -12.073 1.044 15.526 1.00 98.81 212 GLN A N 1
ATOM 1674 C CA . GLN A 1 212 ? -12.176 0.061 16.600 1.00 98.81 212 GLN A CA 1
ATOM 1675 C C . GLN A 1 212 ? -13.581 0.062 17.214 1.00 98.81 212 GLN A C 1
ATOM 1677 O O . GLN A 1 212 ? -14.193 -0.996 17.353 1.00 98.81 212 GLN A O 1
ATOM 1682 N N . GLY A 1 213 ? -14.133 1.245 17.507 1.00 98.62 213 GLY A N 1
ATOM 1683 C CA . GLY A 1 213 ? -15.514 1.387 17.964 1.00 98.62 213 GLY A CA 1
ATOM 1684 C C . GLY A 1 213 ? -16.522 0.831 16.955 1.00 98.62 213 GLY A C 1
ATOM 1685 O O . GLY A 1 213 ? -17.469 0.150 17.341 1.00 98.62 213 GLY A O 1
ATOM 1686 N N . PHE A 1 214 ? -16.306 1.058 15.658 1.00 98.75 214 PHE A N 1
ATOM 1687 C CA . PHE A 1 214 ? -17.153 0.491 14.605 1.00 98.75 214 PHE A CA 1
ATOM 1688 C C . PHE A 1 214 ? -17.032 -1.029 14.506 1.00 98.75 214 PHE A C 1
ATOM 1690 O O . PHE A 1 214 ? -18.057 -1.692 14.406 1.00 98.75 214 PHE A O 1
ATOM 1697 N N . SER A 1 215 ? -15.832 -1.596 14.619 1.00 98.81 215 SER A N 1
ATOM 1698 C CA . SER A 1 215 ? -15.644 -3.049 14.664 1.00 98.81 215 SER A CA 1
ATOM 1699 C C . SER A 1 215 ? -16.419 -3.695 15.815 1.00 98.81 215 SER A C 1
ATOM 1701 O O . SER A 1 215 ? -17.051 -4.727 15.616 1.00 98.81 215 SER A O 1
ATOM 1703 N N . PHE A 1 216 ? -16.439 -3.078 17.002 1.00 98.75 216 PHE A N 1
ATOM 1704 C CA . PHE A 1 216 ? -17.264 -3.567 18.113 1.00 98.75 216 PHE A CA 1
ATOM 1705 C C . PHE A 1 216 ? -18.765 -3.525 17.795 1.00 98.75 216 PHE A C 1
ATOM 1707 O O . PHE A 1 216 ? -19.495 -4.439 18.173 1.00 98.75 216 PHE A O 1
ATOM 1714 N N . LEU A 1 217 ? -19.237 -2.506 17.066 1.00 98.38 217 LEU A N 1
ATOM 1715 C CA . LEU A 1 217 ? -20.633 -2.450 16.621 1.00 98.38 217 LEU A CA 1
ATOM 1716 C C . LEU A 1 217 ? -20.973 -3.552 15.620 1.00 98.38 217 LEU A C 1
ATOM 1718 O O . LEU A 1 217 ? -22.047 -4.137 15.738 1.00 98.38 217 LEU A O 1
ATOM 1722 N N . GLU A 1 218 ? -20.077 -3.844 14.676 1.00 98.38 218 GLU A N 1
ATOM 1723 C CA . GLU A 1 218 ? -20.249 -4.946 13.717 1.00 98.38 218 GLU A CA 1
ATOM 1724 C C . GLU A 1 218 ? -20.319 -6.310 14.427 1.00 98.38 218 GLU A C 1
ATOM 1726 O O . GLU A 1 218 ? -21.045 -7.200 13.992 1.00 98.38 218 GLU A O 1
ATOM 1731 N N . LEU A 1 219 ? -19.643 -6.452 15.572 1.00 98.31 219 LEU A N 1
ATOM 1732 C CA . LEU A 1 219 ? -19.739 -7.625 16.450 1.00 98.31 219 LEU A CA 1
ATOM 1733 C C . LEU A 1 219 ? -20.960 -7.612 17.387 1.00 98.31 219 LEU A C 1
ATOM 1735 O O . LEU A 1 219 ? -21.188 -8.571 18.121 1.00 98.31 219 LEU A O 1
ATOM 1739 N N . GLY A 1 220 ? -21.749 -6.536 17.399 1.00 98.12 220 GLY A N 1
ATOM 1740 C CA . GLY A 1 220 ? -22.898 -6.373 18.292 1.00 98.12 220 GLY A CA 1
ATOM 1741 C C . GLY A 1 220 ? -22.549 -5.962 19.728 1.00 98.12 220 GLY A C 1
ATOM 1742 O O . GLY A 1 220 ? -23.462 -5.750 20.532 1.00 98.12 220 GLY A O 1
ATOM 1743 N N . ASP A 1 221 ? -21.269 -5.768 20.057 1.00 98.19 221 ASP A N 1
ATOM 1744 C CA . ASP A 1 221 ? -20.820 -5.280 21.364 1.00 98.19 221 ASP A CA 1
ATOM 1745 C C . ASP A 1 221 ? -20.964 -3.754 21.461 1.00 98.19 221 ASP A C 1
ATOM 1747 O O . ASP A 1 221 ? -20.019 -2.961 21.389 1.00 98.19 221 ASP A O 1
ATOM 1751 N N . LYS A 1 222 ? -22.216 -3.328 21.633 1.00 97.81 222 LYS A N 1
ATOM 1752 C CA . LYS A 1 222 ? -22.583 -1.914 21.773 1.00 97.81 222 LYS A CA 1
ATOM 1753 C C . LYS A 1 222 ? -21.966 -1.263 23.012 1.00 97.81 222 LYS A C 1
ATOM 1755 O O . LYS A 1 222 ? -21.763 -0.049 23.010 1.00 97.81 222 LYS A O 1
ATOM 1760 N N . SER A 1 223 ? -21.686 -2.041 24.056 1.00 98.12 223 SER A N 1
ATOM 1761 C CA . SER A 1 223 ? -21.112 -1.541 25.306 1.00 98.12 223 SER A CA 1
ATOM 1762 C C . SER A 1 223 ? -19.669 -1.095 25.090 1.00 98.12 223 SER A C 1
ATOM 1764 O O . SER A 1 223 ? -19.349 0.067 25.351 1.00 98.12 223 SER A O 1
ATOM 1766 N N . SER A 1 224 ? -18.829 -1.971 24.532 1.00 98.25 224 SER A N 1
ATOM 1767 C CA . SER A 1 224 ? -17.433 -1.647 24.211 1.00 98.25 224 SER A CA 1
ATOM 1768 C C . SER A 1 224 ? -17.343 -0.559 23.147 1.00 98.25 224 SER A C 1
ATOM 1770 O O . SER A 1 224 ? -16.596 0.408 23.308 1.00 98.25 224 SER A O 1
ATOM 1772 N N . ALA A 1 225 ? -18.178 -0.636 22.105 1.00 98.50 225 ALA A N 1
ATOM 1773 C CA . ALA A 1 225 ? -18.250 0.404 21.084 1.00 98.50 225 ALA A CA 1
ATOM 1774 C C . ALA A 1 225 ? -18.534 1.789 21.679 1.00 98.50 225 ALA A C 1
ATOM 1776 O O . ALA A 1 225 ? -17.875 2.764 21.320 1.00 98.50 225 ALA A O 1
ATOM 1777 N N . LYS A 1 226 ? -19.496 1.887 22.606 1.00 98.50 226 LYS A N 1
ATOM 1778 C CA . LYS A 1 226 ? -19.844 3.157 23.249 1.00 98.50 226 LYS A CA 1
ATOM 1779 C C . LYS A 1 226 ? -18.664 3.750 24.009 1.00 98.50 226 LYS A C 1
ATOM 1781 O O . LYS A 1 226 ? -18.420 4.945 23.869 1.00 98.50 226 LYS A O 1
ATOM 1786 N N . ILE A 1 227 ? -17.934 2.932 24.765 1.00 98.44 227 ILE A N 1
ATOM 1787 C CA . ILE A 1 227 ? -16.756 3.374 25.524 1.00 98.44 227 ILE A CA 1
ATOM 1788 C C . ILE A 1 227 ? -15.706 3.963 24.576 1.00 98.44 227 ILE A C 1
ATOM 1790 O O . ILE A 1 227 ? -15.278 5.102 24.765 1.00 98.44 227 ILE A O 1
ATOM 1794 N N . ILE A 1 228 ? -15.350 3.232 23.517 1.00 98.50 228 ILE A N 1
ATOM 1795 C CA . ILE A 1 228 ? -14.321 3.667 22.563 1.00 98.50 228 ILE A CA 1
ATOM 1796 C C . ILE A 1 228 ? -14.761 4.918 21.790 1.00 98.50 228 ILE A C 1
ATOM 1798 O O . ILE A 1 228 ? -14.000 5.873 21.659 1.00 98.50 228 ILE A O 1
ATOM 1802 N N . LEU A 1 229 ? -16.009 4.980 21.319 1.00 98.56 229 LEU A N 1
ATOM 1803 C CA . LEU A 1 229 ? -16.512 6.158 20.604 1.00 98.56 229 LEU A CA 1
ATOM 1804 C C . LEU A 1 229 ? -16.597 7.397 21.511 1.00 98.56 229 LEU A C 1
ATOM 1806 O O . LEU A 1 229 ? -16.317 8.507 21.059 1.00 98.56 229 LEU A O 1
ATOM 1810 N N . GLN A 1 230 ? -16.926 7.233 22.796 1.00 98.56 230 GLN A N 1
ATOM 1811 C CA . GLN A 1 230 ? -16.851 8.323 23.773 1.00 98.56 230 GLN A CA 1
ATOM 1812 C C . GLN A 1 230 ? -15.412 8.789 23.997 1.00 98.56 230 GLN A C 1
ATOM 1814 O O . GLN A 1 230 ? -15.182 9.993 24.122 1.00 98.56 230 GLN A O 1
ATOM 1819 N N . GLN A 1 231 ? -14.449 7.866 23.988 1.00 98.19 231 GLN A N 1
ATOM 1820 C CA . GLN A 1 231 ? -13.033 8.205 24.059 1.00 98.19 231 GLN A CA 1
ATOM 1821 C C . GLN A 1 231 ? -12.600 9.068 22.867 1.00 98.19 231 GLN A C 1
ATOM 1823 O O . GLN A 1 231 ? -11.975 10.102 23.078 1.00 98.19 231 GLN A O 1
ATOM 1828 N N . VAL A 1 232 ? -13.012 8.736 21.635 1.00 98.19 232 VAL A N 1
ATOM 1829 C CA . VAL A 1 232 ? -12.736 9.577 20.449 1.00 98.19 232 VAL A CA 1
ATOM 1830 C C . VAL A 1 232 ? -13.233 11.011 20.660 1.00 98.19 232 VAL A C 1
ATOM 1832 O O . VAL A 1 232 ? -12.522 11.969 20.365 1.00 98.19 232 VAL A O 1
ATOM 1835 N N . ILE A 1 233 ? -14.449 11.175 21.189 1.00 98.38 233 ILE A N 1
ATOM 1836 C CA . ILE A 1 233 ? -15.056 12.495 21.420 1.00 98.38 233 ILE A CA 1
ATOM 1837 C C . ILE A 1 233 ? -14.305 13.279 22.497 1.00 98.38 233 ILE A C 1
ATOM 1839 O O . ILE A 1 233 ? -14.162 14.495 22.373 1.00 98.38 233 ILE A O 1
ATOM 1843 N N . LYS A 1 234 ? -13.872 12.596 23.558 1.00 98.25 234 LYS A N 1
ATOM 1844 C CA . LYS A 1 234 ? -13.185 13.200 24.700 1.00 98.25 234 LYS A CA 1
ATOM 1845 C C . LYS A 1 234 ? -11.753 13.600 24.352 1.00 98.25 234 LYS A C 1
ATOM 1847 O O . LYS A 1 234 ? -11.356 14.722 24.650 1.00 98.25 234 LYS A O 1
ATOM 1852 N N . ASP A 1 235 ? -11.009 12.692 23.733 1.00 97.06 235 ASP A N 1
ATOM 1853 C CA . ASP A 1 235 ? -9.567 12.832 23.530 1.00 97.06 235 ASP A CA 1
ATOM 1854 C C . ASP A 1 235 ? -9.251 13.581 22.219 1.00 97.06 235 ASP A C 1
ATOM 1856 O O . ASP A 1 235 ? -8.233 14.262 22.128 1.00 97.06 235 ASP A O 1
ATOM 1860 N N . TYR A 1 236 ? -10.153 13.539 21.224 1.00 96.25 236 TYR A N 1
ATOM 1861 C CA . TYR A 1 236 ? -9.979 14.175 19.907 1.00 96.25 236 TYR A CA 1
ATOM 1862 C C . TYR A 1 236 ? -11.158 15.086 19.496 1.00 96.25 236 TYR A C 1
ATOM 1864 O O . TYR A 1 236 ? -11.637 14.996 18.358 1.00 96.25 236 TYR A O 1
ATOM 1872 N N . PRO A 1 237 ? -11.637 16.002 20.363 1.00 97.12 237 PRO A N 1
ATOM 1873 C CA . PRO A 1 237 ? -12.935 16.678 20.223 1.00 97.12 237 PRO A CA 1
ATOM 1874 C C . PRO A 1 237 ? -13.114 17.511 18.944 1.00 97.12 237 PRO A C 1
ATOM 1876 O O . PRO A 1 237 ? -14.253 17.685 18.498 1.00 97.12 237 PRO A O 1
ATOM 1879 N N . ASN A 1 238 ? -12.017 17.995 18.353 1.00 94.12 238 ASN A N 1
ATOM 1880 C CA . ASN A 1 238 ? -12.003 18.892 17.189 1.00 94.12 238 ASN A CA 1
ATOM 1881 C C . ASN A 1 238 ? -11.725 18.166 15.860 1.00 94.12 238 ASN A C 1
ATOM 1883 O O . ASN A 1 238 ? -11.383 18.799 14.866 1.00 94.12 238 ASN A O 1
ATOM 1887 N N . THR A 1 239 ? -11.834 16.837 15.839 1.00 94.12 239 THR A N 1
ATOM 1888 C CA . THR A 1 239 ? -11.589 16.023 14.641 1.00 94.12 239 THR A CA 1
ATOM 1889 C C . THR A 1 239 ? -12.887 15.609 13.954 1.00 94.12 239 THR A C 1
ATOM 1891 O O . THR A 1 239 ? -13.942 15.490 14.586 1.00 94.12 239 THR A O 1
ATOM 1894 N N . ASN A 1 240 ? -12.804 15.296 12.658 1.00 94.44 240 ASN A N 1
ATOM 1895 C CA . ASN A 1 240 ? -13.915 14.677 11.930 1.00 94.44 240 ASN A CA 1
ATOM 1896 C C . ASN A 1 240 ? -14.344 13.354 12.585 1.00 94.44 240 ASN A C 1
ATOM 1898 O O . ASN A 1 240 ? -15.530 13.035 12.611 1.00 94.44 240 ASN A O 1
ATOM 1902 N N . GLN A 1 241 ? -13.401 12.614 13.171 1.00 96.38 241 GLN A N 1
ATOM 1903 C CA . GLN A 1 241 ? -13.646 11.345 13.850 1.00 96.38 241 GLN A CA 1
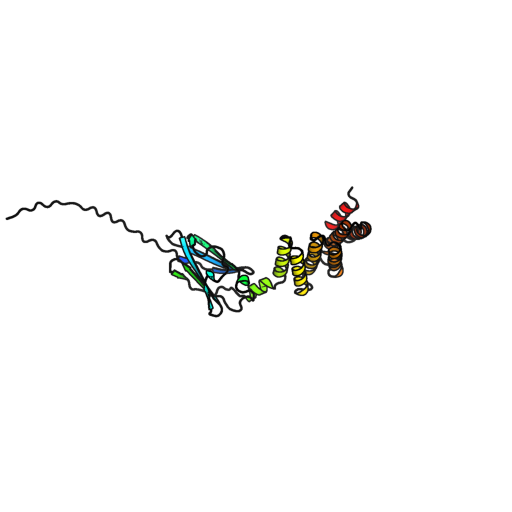ATOM 1904 C C . GLN A 1 241 ? -14.544 11.534 15.073 1.00 96.38 241 GLN A C 1
ATOM 1906 O O . GLN A 1 241 ? -15.501 10.781 15.242 1.00 96.38 241 GLN A O 1
ATOM 1911 N N . ALA A 1 242 ? -14.306 12.574 15.877 1.00 96.56 242 ALA A N 1
ATOM 1912 C CA . ALA A 1 242 ? -15.190 12.920 16.988 1.00 96.56 242 ALA A CA 1
ATOM 1913 C C . ALA A 1 242 ? -16.587 13.327 16.508 1.00 96.56 242 ALA A C 1
ATOM 1915 O O . ALA A 1 242 ? -17.580 12.916 17.106 1.00 96.56 242 ALA A O 1
ATOM 1916 N N . SER A 1 243 ? -16.693 14.084 15.414 1.00 96.31 243 SER A N 1
ATOM 1917 C CA . SER A 1 243 ? -17.993 14.424 14.819 1.00 96.31 243 SER A CA 1
ATOM 1918 C C . SER A 1 243 ? -18.761 13.178 14.370 1.00 96.31 243 SER A C 1
ATOM 1920 O O . SER A 1 243 ? -19.928 13.021 14.725 1.00 96.31 243 SER A O 1
ATOM 1922 N N . ILE A 1 244 ? -18.097 12.249 13.677 1.00 97.31 244 ILE A N 1
ATOM 1923 C CA . ILE A 1 244 ? -18.688 10.969 13.263 1.00 97.31 244 ILE A CA 1
ATOM 1924 C C . ILE A 1 244 ? -19.100 10.138 14.489 1.00 97.31 244 ILE A C 1
ATOM 1926 O O . ILE A 1 244 ? -20.203 9.592 14.518 1.00 97.31 244 ILE A O 1
ATOM 1930 N N . ALA A 1 245 ? -18.258 10.069 15.523 1.00 97.56 245 ALA A N 1
ATOM 1931 C CA . ALA A 1 245 ? -18.562 9.344 16.755 1.00 97.56 245 ALA A CA 1
ATOM 1932 C C . ALA A 1 245 ? -19.796 9.915 17.478 1.00 97.56 245 ALA A C 1
ATOM 1934 O O . ALA A 1 245 ? -20.648 9.144 17.921 1.00 97.56 245 ALA A O 1
ATOM 1935 N N . ARG A 1 246 ? -19.948 11.250 17.551 1.00 98.00 246 ARG A N 1
ATOM 1936 C CA . ARG A 1 246 ? -21.149 11.895 18.124 1.00 98.00 246 ARG A CA 1
ATOM 1937 C C . ARG A 1 246 ? -22.407 11.498 17.365 1.00 98.00 246 ARG A C 1
ATOM 1939 O O . ARG A 1 246 ? -23.382 11.098 17.993 1.00 98.00 246 ARG A O 1
ATOM 1946 N N . VAL A 1 247 ? -22.370 11.572 16.033 1.00 97.25 247 VAL A N 1
ATOM 1947 C CA . VAL A 1 247 ? -23.500 11.165 15.185 1.00 97.25 247 VAL A CA 1
ATOM 1948 C C . VAL A 1 247 ? -23.824 9.693 15.407 1.00 97.25 247 VAL A C 1
ATOM 1950 O O . VAL A 1 247 ? -24.985 9.344 15.570 1.00 97.25 247 VAL A O 1
ATOM 1953 N N . LYS A 1 248 ? -22.817 8.820 15.490 1.00 96.44 248 LYS A N 1
ATOM 1954 C CA . LYS A 1 248 ? -23.061 7.389 15.689 1.00 96.44 248 LYS A CA 1
ATOM 1955 C C . LYS A 1 248 ? -23.677 7.056 17.053 1.00 96.44 248 LYS A C 1
ATOM 1957 O O . LYS A 1 248 ? -24.427 6.089 17.142 1.00 96.44 248 LYS A O 1
ATOM 1962 N N . LEU A 1 249 ? -23.346 7.812 18.103 1.00 95.19 249 LEU A N 1
ATOM 1963 C CA . LEU A 1 249 ? -23.839 7.574 19.465 1.00 95.19 249 LEU A CA 1
ATOM 1964 C C . LEU A 1 249 ? -25.179 8.245 19.775 1.00 95.19 249 LEU A C 1
ATOM 1966 O O . LEU A 1 249 ? -25.939 7.713 20.582 1.00 95.19 249 LEU A O 1
ATOM 1970 N N . TYR A 1 250 ? -25.426 9.420 19.199 1.00 93.81 250 TYR A N 1
ATOM 1971 C CA . TYR A 1 250 ? -26.527 10.304 19.598 1.00 93.81 250 TYR A CA 1
ATOM 1972 C C . TYR A 1 250 ? -27.401 10.765 18.426 1.00 93.81 250 TYR A C 1
ATOM 1974 O O . TYR A 1 250 ? -28.384 11.469 18.647 1.00 93.81 250 TYR A O 1
ATOM 1982 N N . GLY A 1 251 ? -27.035 10.424 17.189 1.00 82.50 251 GLY A N 1
ATOM 1983 C CA . GLY A 1 251 ? -27.865 10.668 16.016 1.00 82.50 251 GLY A CA 1
ATOM 1984 C C . GLY A 1 251 ? -29.048 9.709 16.025 1.00 82.50 251 GLY A C 1
ATOM 1985 O O . GLY A 1 251 ? -28.850 8.499 15.918 1.00 82.50 251 GLY A O 1
ATOM 1986 N N . ASN A 1 252 ? -30.245 10.267 16.201 1.00 50.25 252 ASN A N 1
ATOM 1987 C CA . ASN A 1 252 ? -31.519 9.565 16.042 1.00 50.25 252 ASN A CA 1
ATOM 1988 C C . ASN A 1 252 ? -31.820 9.310 14.565 1.00 50.25 252 ASN A C 1
ATOM 1990 O O . ASN A 1 252 ? -31.625 10.256 13.767 1.00 50.25 252 ASN A O 1
#

Secondary structure (DSSP, 8-state):
--------------------PPPPEEEEEEEEEETTEEEEEEEEESSSSEEEEEEEEEETTEEEEGGGS-EEES-EEEESEEEEEEEEEHHHH-TT---SPEEEEEEETTEEE--------HHHHHHHHHSHHHHHHHHHHHHHTT-HHHHHHHHHHHHHHSTTSTTHHHHHHHHHHHHHHTT-HHHHHHHHHHHHHH-TTSTTHHHHHHHHHHHHHHTT-HHHHHHHHHHHHHHSTTSHHHHHHHHHHH--